Protein AF-A0A969G0X9-F1 (afdb_monomer_lite)

Radius of gyration: 25.95 Å; chains: 1; bounding box: 61×34×90 Å

Sequence (192 aa):
KKIPGMGDRVTILVVLGTQLLASFWIQFFIVLSNFIEEYPSFYSDDLSNSLFIVRTPSRRPREPRGVFILDLLDVELVEHYAGKPWAEVDAEMILDPSATTNKLFNEVLNKITPLKEDEYWRLQDPVAVPTGDGYDLILQYEWTGSKAHLDEDYRIEKTCVIMPVIDDSPQRRGQITAIACQPSQVQGWLEK

Structure (mmCIF, N/CA/C/O backbone):
data_AF-A0A969G0X9-F1
#
_entry.id   AF-A0A969G0X9-F1
#
loop_
_atom_site.group_PDB
_atom_site.id
_atom_site.type_symbol
_atom_site.label_atom_id
_atom_site.label_alt_id
_atom_site.label_comp_id
_atom_site.label_asym_id
_atom_site.label_entity_id
_atom_site.label_seq_id
_atom_site.pdbx_PDB_ins_code
_atom_site.Cartn_x
_atom_site.Cartn_y
_atom_site.Cartn_z
_atom_site.occupancy
_atom_site.B_iso_or_equiv
_atom_site.auth_seq_id
_atom_site.auth_comp_id
_atom_site.auth_asym_id
_atom_site.auth_atom_id
_atom_site.pdbx_PDB_model_num
ATOM 1 N N . LYS A 1 1 ? -43.260 15.957 51.398 1.00 53.19 1 LYS A N 1
ATOM 2 C CA . LYS A 1 1 ? -42.483 15.041 50.523 1.00 53.19 1 LYS A CA 1
ATOM 3 C C . LYS A 1 1 ? -42.101 13.812 51.342 1.00 53.19 1 LYS A C 1
ATOM 5 O O . LYS A 1 1 ? -41.340 13.968 52.286 1.00 53.19 1 LYS A O 1
ATOM 10 N N . LYS A 1 2 ? -42.670 12.631 51.059 1.00 74.12 2 LYS A N 1
ATOM 11 C CA . LYS A 1 2 ? -42.214 11.377 51.682 1.00 74.12 2 LYS A CA 1
ATOM 12 C C . LYS A 1 2 ? -40.848 11.038 51.093 1.00 74.12 2 LYS A C 1
ATOM 14 O O . LYS A 1 2 ? -40.718 10.964 49.876 1.00 74.12 2 LYS A O 1
ATOM 19 N N . ILE A 1 3 ? -39.842 10.912 51.947 1.00 74.56 3 ILE A N 1
ATOM 20 C CA . ILE A 1 3 ? -38.511 10.477 51.534 1.00 74.56 3 ILE A CA 1
ATOM 21 C C . ILE A 1 3 ? -38.577 8.945 51.418 1.00 74.56 3 ILE A C 1
ATOM 23 O O . ILE A 1 3 ? -39.055 8.318 52.365 1.00 74.56 3 ILE A O 1
ATOM 27 N N . PRO A 1 4 ? -38.158 8.342 50.291 1.00 75.69 4 PRO A N 1
ATOM 28 C CA . PRO A 1 4 ? -38.243 6.897 50.097 1.00 75.69 4 PRO A CA 1
ATOM 29 C C . PRO A 1 4 ? -37.485 6.137 51.190 1.00 75.69 4 PRO A C 1
ATOM 31 O O . PRO A 1 4 ? -36.462 6.622 51.706 1.00 75.69 4 PRO A O 1
ATOM 34 N N . GLY A 1 5 ? -38.005 4.957 51.539 1.00 84.25 5 GLY A N 1
ATOM 35 C CA . GLY A 1 5 ? -37.384 4.052 52.501 1.00 84.25 5 GLY A CA 1
ATOM 36 C C . GLY A 1 5 ? -36.035 3.543 51.993 1.00 84.25 5 GLY A C 1
ATOM 37 O O . GLY A 1 5 ? -35.712 3.662 50.813 1.00 84.25 5 GLY A O 1
ATOM 38 N N . MET A 1 6 ? -35.213 2.989 52.884 1.00 81.25 6 MET A N 1
ATOM 39 C CA . MET A 1 6 ? -33.850 2.563 52.538 1.00 81.25 6 MET A CA 1
ATOM 40 C C . MET A 1 6 ? -33.828 1.505 51.418 1.00 81.25 6 MET A C 1
ATOM 42 O O . MET A 1 6 ? -32.985 1.590 50.531 1.00 81.25 6 MET A O 1
ATOM 46 N N . GLY A 1 7 ? -34.798 0.580 51.410 1.00 85.38 7 GLY A N 1
ATOM 47 C CA . GLY A 1 7 ? -34.962 -0.430 50.355 1.00 85.38 7 GLY A CA 1
ATOM 48 C C . GLY A 1 7 ? -35.275 0.176 48.985 1.00 85.38 7 GLY A C 1
ATOM 49 O O . GLY A 1 7 ? -34.568 -0.104 48.022 1.00 85.38 7 GLY A O 1
ATOM 50 N N . ASP A 1 8 ? -36.246 1.091 48.916 1.00 86.25 8 ASP A N 1
ATOM 51 C CA . ASP A 1 8 ? -36.635 1.756 47.664 1.00 86.25 8 ASP A CA 1
ATOM 52 C C . ASP A 1 8 ? -35.461 2.515 47.030 1.00 86.25 8 ASP A C 1
ATOM 54 O O . ASP A 1 8 ? -35.296 2.519 45.812 1.00 86.25 8 ASP A O 1
ATOM 58 N N . ARG A 1 9 ? -34.604 3.138 47.852 1.00 88.50 9 ARG A N 1
ATOM 59 C CA . ARG A 1 9 ? -33.414 3.856 47.368 1.00 88.50 9 ARG A CA 1
ATOM 60 C C . ARG A 1 9 ? -32.399 2.922 46.720 1.00 88.50 9 ARG A C 1
ATOM 62 O O . ARG A 1 9 ? -31.834 3.283 45.693 1.00 88.50 9 ARG A O 1
ATOM 69 N N . VAL A 1 10 ? -32.174 1.743 47.302 1.00 91.38 10 VAL A N 1
ATOM 70 C CA . VAL A 1 10 ? -31.265 0.738 46.734 1.00 91.38 10 VAL A CA 1
ATOM 71 C C . VAL A 1 10 ? -31.827 0.213 45.418 1.00 91.38 10 VAL A C 1
ATOM 73 O O . VAL A 1 10 ? -31.096 0.155 44.436 1.00 91.38 10 VAL A O 1
ATOM 76 N N . THR A 1 11 ? -33.127 -0.086 45.355 1.00 91.88 11 THR A N 1
ATOM 77 C CA . THR A 1 11 ? -33.778 -0.520 44.112 1.00 91.88 11 THR A CA 1
ATOM 78 C C . THR A 1 11 ? -33.652 0.532 43.013 1.00 91.88 11 THR A C 1
ATOM 80 O O . THR A 1 11 ? -33.259 0.199 41.898 1.00 91.88 11 THR A O 1
ATOM 83 N N . ILE A 1 12 ? -33.909 1.807 43.326 1.00 91.62 12 ILE A N 1
ATOM 84 C CA . ILE A 1 12 ? -33.736 2.914 42.375 1.00 91.62 12 ILE A CA 1
ATOM 85 C C . ILE A 1 12 ? -32.283 2.993 41.890 1.00 91.62 12 ILE A C 1
ATOM 87 O O . ILE A 1 12 ? -32.052 3.133 40.692 1.00 91.62 12 ILE A O 1
ATOM 91 N N . LEU A 1 13 ? -31.308 2.870 42.795 1.00 94.00 13 LEU A N 1
ATOM 92 C CA . LEU A 1 13 ? -29.885 2.942 42.456 1.00 94.00 13 LEU A CA 1
ATOM 93 C C . LEU A 1 13 ? -29.459 1.773 41.558 1.00 94.00 13 LEU A C 1
ATOM 95 O O . LEU A 1 13 ? -28.767 1.993 40.570 1.00 94.00 13 LEU A O 1
ATOM 99 N N . VAL A 1 14 ? -29.917 0.55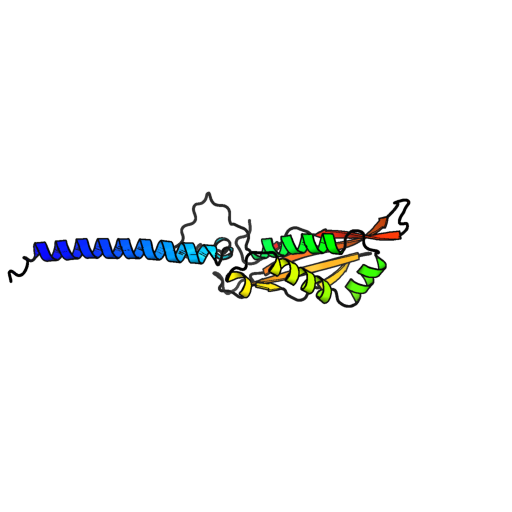2 41.841 1.00 94.69 14 VAL A N 1
ATOM 100 C CA . VAL A 1 14 ? -29.622 -0.634 41.020 1.00 94.69 14 VAL A CA 1
ATOM 101 C C . VAL A 1 14 ? -30.259 -0.524 39.634 1.00 94.69 14 VAL A C 1
ATOM 103 O O . VAL A 1 14 ? -29.599 -0.793 38.630 1.00 94.69 14 VAL A O 1
ATOM 106 N N . VAL A 1 15 ? -31.518 -0.090 39.545 1.00 95.44 15 VAL A N 1
ATOM 107 C CA . VAL A 1 15 ? -32.202 0.093 38.255 1.00 95.44 15 VAL A CA 1
ATOM 108 C C . VAL A 1 15 ? -31.525 1.190 37.431 1.00 95.44 15 VAL A C 1
ATOM 110 O O . VAL A 1 15 ? -31.234 0.981 36.258 1.00 95.44 15 VAL A O 1
ATOM 113 N N . LEU A 1 16 ? -31.193 2.332 38.039 1.00 95.44 16 LEU A N 1
ATOM 114 C CA . LEU A 1 16 ? -30.461 3.396 37.347 1.00 95.44 16 LEU A CA 1
ATOM 115 C C . LEU A 1 16 ? -29.059 2.951 36.933 1.00 95.44 16 LEU A C 1
ATOM 117 O O . LEU A 1 16 ? -28.642 3.216 35.810 1.00 95.44 16 LEU A O 1
ATOM 121 N N . GLY A 1 17 ? -28.341 2.253 37.812 1.00 96.25 17 GLY A N 1
ATOM 122 C CA . GLY A 1 17 ? -26.995 1.760 37.538 1.00 96.25 17 GLY A CA 1
ATOM 123 C C . GLY A 1 17 ? -26.971 0.768 36.379 1.00 96.25 17 GLY A C 1
ATOM 124 O O . GLY A 1 17 ? -26.127 0.876 35.496 1.00 96.25 17 GLY A O 1
ATOM 125 N N . THR A 1 18 ? -27.934 -0.153 36.329 1.00 95.94 18 THR A N 1
ATOM 126 C CA . THR A 1 18 ? -28.055 -1.116 35.223 1.00 95.94 18 THR A CA 1
ATOM 127 C C . THR A 1 18 ? -28.451 -0.445 33.909 1.00 95.94 18 THR A C 1
ATOM 129 O O . THR A 1 18 ? -27.874 -0.774 32.876 1.00 95.94 18 THR A O 1
ATOM 132 N N . GLN A 1 19 ? -29.358 0.537 33.929 1.00 95.56 19 GLN A N 1
ATOM 133 C CA . GLN A 1 19 ? -29.713 1.315 32.735 1.00 95.56 19 GLN A CA 1
ATOM 134 C C . GLN A 1 19 ? -28.542 2.157 32.213 1.00 95.56 19 GLN A C 1
ATOM 136 O O . GLN A 1 19 ? -28.316 2.209 31.003 1.00 95.56 19 GLN A O 1
ATOM 141 N N . LEU A 1 20 ? -27.776 2.785 33.109 1.00 96.19 20 LEU A N 1
ATOM 142 C CA . LEU A 1 20 ? -26.564 3.530 32.760 1.00 96.19 20 LEU A CA 1
ATOM 143 C C . LEU A 1 20 ? -25.505 2.613 32.163 1.00 96.19 20 LEU A C 1
ATOM 145 O O . LEU A 1 20 ? -24.950 2.925 31.113 1.00 96.19 20 LEU A O 1
ATOM 149 N N . LEU A 1 21 ? -25.267 1.464 32.796 1.00 95.81 21 LEU A N 1
ATOM 150 C CA . LEU A 1 21 ? -24.311 0.480 32.308 1.00 95.81 21 LEU A CA 1
ATOM 151 C C . LEU A 1 21 ? -24.712 -0.030 30.918 1.00 95.81 21 LEU A C 1
ATOM 153 O O . LEU A 1 21 ? -23.883 -0.043 30.014 1.00 95.81 21 LEU A O 1
ATOM 157 N N . ALA A 1 22 ? -25.985 -0.384 30.720 1.00 94.25 22 ALA A N 1
ATOM 158 C CA . ALA A 1 22 ? -26.498 -0.809 29.419 1.00 94.25 22 ALA A CA 1
ATOM 159 C C . ALA A 1 22 ? -26.351 0.292 28.355 1.00 94.25 22 ALA A C 1
ATOM 161 O O . ALA A 1 22 ? -25.902 0.019 27.244 1.00 94.25 22 ALA A O 1
ATOM 162 N N . SER A 1 23 ? -26.666 1.542 28.703 1.00 95.25 23 SER A N 1
ATOM 163 C CA . SER A 1 23 ? -26.516 2.684 27.791 1.00 95.25 23 SER A CA 1
ATOM 164 C C . SER A 1 23 ? -25.056 2.907 27.401 1.00 95.25 23 SER A C 1
ATOM 166 O O . SER A 1 23 ? -24.766 3.129 26.228 1.00 95.25 23 SER A O 1
ATOM 168 N N . PHE A 1 24 ? -24.134 2.792 28.360 1.00 94.56 24 PHE A N 1
ATOM 169 C CA . PH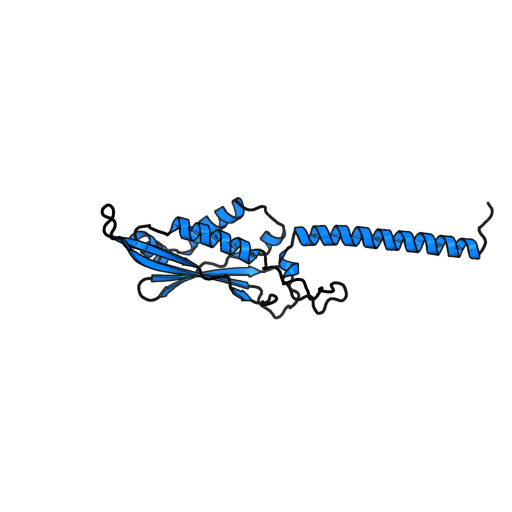E A 1 24 ? -22.701 2.921 28.113 1.00 94.56 24 PHE A CA 1
ATOM 170 C C . PHE A 1 24 ? -22.187 1.823 27.179 1.00 94.56 24 PHE A C 1
ATOM 172 O O . PHE A 1 24 ? -21.478 2.124 26.226 1.00 94.56 24 PHE A O 1
ATOM 179 N N . TRP A 1 25 ? -22.597 0.569 27.389 1.00 91.44 25 TRP A N 1
ATOM 180 C CA . TRP A 1 25 ? -22.226 -0.538 26.504 1.00 91.44 25 TRP A CA 1
ATOM 181 C C . TRP A 1 25 ? -22.735 -0.353 25.074 1.00 91.44 25 TRP A C 1
ATOM 183 O O . TRP A 1 25 ? -21.994 -0.609 24.128 1.00 91.44 25 TRP A O 1
ATOM 193 N N . ILE A 1 26 ? -23.972 0.124 24.904 1.00 91.75 26 ILE A N 1
ATOM 194 C CA . ILE A 1 26 ? -24.535 0.395 23.574 1.00 91.75 26 ILE A CA 1
ATOM 195 C C . ILE A 1 26 ? -23.778 1.540 22.893 1.00 91.75 26 ILE A C 1
ATOM 197 O O . ILE A 1 26 ? -23.392 1.415 21.733 1.00 91.75 26 ILE A O 1
ATOM 201 N N . GLN A 1 27 ? -23.528 2.642 23.606 1.00 93.19 27 GLN A N 1
ATOM 202 C CA . GLN A 1 27 ? -22.756 3.768 23.071 1.00 93.19 27 GLN A CA 1
ATOM 203 C C . GLN A 1 27 ? -21.336 3.346 22.697 1.00 93.19 27 GLN A C 1
ATOM 205 O O . GLN A 1 27 ? -20.872 3.664 21.606 1.00 93.19 27 GLN A O 1
ATOM 210 N N . PHE A 1 28 ? -20.674 2.583 23.567 1.00 90.00 28 PHE A N 1
ATOM 211 C CA . PHE A 1 28 ? -19.350 2.034 23.312 1.00 90.00 28 PHE A CA 1
ATOM 212 C C . PHE A 1 28 ? -19.337 1.155 22.060 1.00 90.00 28 PHE A C 1
ATOM 214 O O . PHE A 1 28 ? -18.475 1.330 21.205 1.00 90.00 28 PHE A O 1
ATOM 221 N N . PHE A 1 29 ? -20.322 0.265 21.904 1.00 88.69 29 PHE A N 1
ATOM 222 C CA . PHE A 1 29 ? -20.445 -0.580 20.718 1.00 88.69 29 PHE A CA 1
ATOM 223 C C . PHE A 1 29 ? -20.595 0.237 19.428 1.00 88.69 29 PHE A C 1
ATOM 225 O O . PHE A 1 29 ? -19.934 -0.068 18.437 1.00 88.69 29 PHE A O 1
ATOM 232 N N . ILE A 1 30 ? -21.427 1.283 19.434 1.00 89.56 30 ILE A N 1
ATOM 233 C CA . ILE A 1 30 ? -21.625 2.152 18.263 1.00 89.56 30 ILE A CA 1
ATOM 234 C C . ILE A 1 30 ? -20.329 2.894 17.923 1.00 89.56 30 ILE A C 1
ATOM 236 O O . ILE A 1 30 ? -19.904 2.888 16.771 1.00 89.56 30 ILE A O 1
ATOM 240 N N . VAL A 1 31 ? -19.678 3.498 18.922 1.00 90.12 31 VAL A N 1
ATOM 241 C CA . VAL A 1 31 ? -18.410 4.219 18.729 1.00 90.12 31 VAL A CA 1
ATOM 242 C C . VAL A 1 31 ? -17.334 3.286 18.181 1.00 90.12 31 VAL A C 1
ATOM 244 O O . VAL A 1 31 ? -16.661 3.637 17.217 1.00 90.12 31 VAL A O 1
ATOM 247 N N . LEU A 1 32 ? -17.203 2.087 18.751 1.00 85.69 32 LEU A N 1
ATOM 248 C CA . LEU A 1 32 ? -16.220 1.105 18.311 1.00 85.69 32 LEU A CA 1
ATOM 249 C C . LEU A 1 32 ? -16.510 0.598 16.894 1.00 85.69 32 LEU A C 1
ATOM 251 O O . LEU A 1 32 ? -15.583 0.452 16.105 1.00 85.69 32 LEU A O 1
ATOM 255 N N . SER A 1 33 ? -17.779 0.356 16.559 1.00 82.69 33 SER A N 1
ATOM 256 C CA . SER A 1 33 ? -18.168 -0.092 15.215 1.00 82.69 33 SER A CA 1
ATOM 257 C C . SER A 1 33 ? -17.823 0.961 14.163 1.00 82.69 33 SER A C 1
ATOM 259 O O . SER A 1 33 ? -17.183 0.636 13.169 1.00 82.69 33 SER A O 1
ATOM 261 N N . ASN A 1 34 ? -18.152 2.229 14.426 1.00 86.25 34 ASN A N 1
ATOM 262 C CA . ASN A 1 34 ? -17.817 3.335 13.527 1.00 86.25 34 ASN A CA 1
ATOM 263 C C . ASN A 1 34 ? -16.299 3.524 13.397 1.00 86.25 34 ASN A C 1
ATOM 265 O O . ASN A 1 34 ? -15.793 3.717 12.297 1.00 86.25 34 ASN A O 1
ATOM 269 N N . PHE A 1 35 ? -15.563 3.440 14.511 1.00 87.19 35 PHE A N 1
ATOM 270 C CA . PHE A 1 35 ? -14.101 3.523 14.501 1.00 87.19 35 PHE A CA 1
ATOM 271 C C . PHE A 1 35 ? -13.495 2.441 13.603 1.00 87.19 35 PHE A C 1
ATOM 273 O O . PHE A 1 35 ? -12.641 2.705 12.770 1.00 87.19 35 PHE A O 1
ATOM 280 N N . ILE A 1 36 ? -13.982 1.216 13.725 1.00 83.12 36 ILE A N 1
ATOM 281 C CA . ILE A 1 36 ? -13.498 0.087 12.943 1.00 83.12 36 ILE A CA 1
ATOM 282 C C . ILE A 1 36 ? -13.774 0.239 11.436 1.00 83.12 36 ILE A C 1
ATOM 284 O O . ILE A 1 36 ? -12.970 -0.211 10.621 1.00 83.12 36 ILE A O 1
ATOM 288 N N . GLU A 1 37 ? -14.906 0.832 11.051 1.00 84.69 37 GLU A N 1
ATOM 289 C CA . GLU A 1 37 ? -15.215 1.097 9.639 1.00 84.69 37 GLU A CA 1
ATOM 290 C C . GLU A 1 37 ? -14.249 2.116 9.023 1.00 84.69 37 GLU A C 1
ATOM 292 O O . GLU A 1 37 ? -13.869 1.978 7.861 1.00 84.69 37 GLU A O 1
ATOM 297 N N . GLU A 1 38 ? -13.822 3.106 9.808 1.00 87.62 38 GLU A N 1
ATOM 298 C CA . GLU A 1 38 ? -12.856 4.124 9.386 1.00 87.62 38 GLU A CA 1
ATOM 299 C C . GLU A 1 38 ? -11.401 3.634 9.427 1.00 87.62 38 GLU A C 1
ATOM 301 O O . GLU A 1 38 ? -10.566 4.205 8.724 1.00 87.62 38 GLU A O 1
ATOM 306 N N . TYR A 1 39 ? -11.115 2.591 10.217 1.00 88.12 39 TYR A N 1
ATOM 307 C CA . TYR A 1 39 ? -9.779 2.031 10.427 1.00 88.12 39 TYR A CA 1
ATOM 308 C C . TYR A 1 39 ? -9.727 0.489 10.311 1.00 88.12 39 TYR A C 1
ATOM 310 O O . TYR A 1 39 ? -9.415 -0.212 11.286 1.00 88.12 39 TYR A O 1
ATOM 318 N N . PRO A 1 40 ? -10.037 -0.079 9.131 1.00 84.50 40 PRO A N 1
ATOM 319 C CA . PRO A 1 40 ? -10.049 -1.522 8.905 1.00 84.50 40 PRO A CA 1
ATOM 320 C C . PRO A 1 40 ? -8.740 -2.265 9.231 1.00 84.50 40 PRO A C 1
ATOM 322 O O . PRO A 1 40 ? -8.828 -3.439 9.600 1.00 84.50 40 PRO A O 1
ATOM 325 N N . SER A 1 41 ? -7.553 -1.650 9.143 1.00 86.56 41 SER A N 1
ATOM 326 C CA . SER A 1 41 ? -6.282 -2.340 9.454 1.00 86.56 41 SER A CA 1
ATOM 327 C C . SER A 1 41 ? -6.095 -2.656 10.939 1.00 86.56 41 SER A C 1
ATOM 329 O O . SER A 1 41 ? -5.338 -3.556 11.285 1.00 86.56 41 SER A O 1
ATOM 331 N N . PHE A 1 42 ? -6.850 -2.048 11.858 1.00 82.56 42 PHE A N 1
ATOM 332 C CA . PHE A 1 42 ? -6.810 -2.503 13.258 1.00 82.56 42 PHE A CA 1
ATOM 333 C C . PHE A 1 42 ? -7.346 -3.929 13.428 1.00 82.56 42 PHE A C 1
ATOM 335 O O . PHE A 1 42 ? -7.063 -4.582 14.430 1.00 82.56 42 PHE A O 1
ATOM 342 N N . TYR A 1 43 ? -8.098 -4.457 12.454 1.00 77.00 43 TYR A N 1
ATOM 343 C CA . TYR A 1 43 ? -8.463 -5.873 12.467 1.00 77.00 43 TYR A CA 1
ATOM 344 C C . TYR A 1 43 ? -7.303 -6.811 12.128 1.00 77.00 43 TYR A C 1
ATOM 346 O O . TYR A 1 43 ? -7.364 -7.978 12.532 1.00 77.00 43 TYR A O 1
ATOM 354 N N . SER A 1 44 ? -6.299 -6.331 11.390 1.00 73.19 44 SER A N 1
ATOM 355 C CA . SER A 1 44 ? -5.102 -7.093 11.021 1.00 73.19 44 SER A CA 1
ATOM 356 C C . SER A 1 44 ? -3.977 -7.007 12.056 1.00 73.19 44 SER A C 1
ATOM 358 O O . SER A 1 44 ? -3.046 -7.802 11.985 1.00 73.19 44 SER A O 1
ATOM 360 N N . ASP A 1 45 ? -4.060 -6.076 13.009 1.00 73.81 45 ASP A N 1
ATOM 361 C CA . ASP A 1 45 ? -3.071 -5.876 14.085 1.00 73.81 45 ASP A CA 1
ATOM 362 C C . ASP A 1 45 ? -3.121 -6.986 15.137 1.00 73.81 45 ASP A C 1
ATOM 364 O O . ASP A 1 45 ? -4.201 -7.520 15.348 1.00 73.81 45 ASP A O 1
ATOM 368 N N . ASP A 1 46 ? -2.050 -7.328 15.860 1.00 72.25 46 ASP A N 1
ATOM 369 C CA . ASP A 1 46 ? -2.150 -8.295 16.960 1.00 72.25 46 ASP A CA 1
ATOM 370 C C . ASP A 1 46 ? -2.624 -7.672 18.284 1.00 72.25 46 ASP A C 1
ATOM 372 O O . ASP A 1 46 ? -1.879 -7.076 19.053 1.00 72.25 46 ASP A O 1
ATOM 376 N N . LEU A 1 47 ? -3.902 -7.886 18.607 1.00 72.31 47 LEU A N 1
ATOM 377 C CA . LEU A 1 47 ? -4.525 -7.416 19.847 1.00 72.31 47 LEU A CA 1
ATOM 378 C C . LEU A 1 47 ? -4.622 -8.520 20.910 1.00 72.31 47 LEU A C 1
ATOM 380 O O . LEU A 1 47 ? -5.450 -8.423 21.816 1.00 72.31 47 LEU A O 1
ATOM 384 N N . SER A 1 48 ? -3.799 -9.571 20.813 1.00 67.06 48 SER A N 1
ATOM 385 C CA . SER A 1 48 ? -3.761 -10.702 21.755 1.00 67.06 48 SER A CA 1
ATOM 386 C C . SER A 1 48 ? -3.565 -10.280 23.219 1.00 67.06 48 SER A C 1
ATOM 388 O O . SER A 1 48 ? -4.100 -10.920 24.125 1.00 67.06 48 SER A O 1
ATOM 390 N N . ASN A 1 49 ? -2.883 -9.156 23.453 1.00 66.88 49 ASN A N 1
ATOM 391 C CA . ASN A 1 49 ? -2.665 -8.573 24.779 1.00 66.88 49 ASN A CA 1
ATOM 392 C C . ASN A 1 49 ? -3.791 -7.624 25.249 1.00 66.88 49 ASN A C 1
ATOM 394 O O . ASN A 1 49 ? -3.694 -7.029 26.325 1.00 66.88 49 ASN A O 1
ATOM 398 N N . SER A 1 50 ? -4.869 -7.455 24.473 1.00 68.31 50 SER A N 1
ATOM 399 C CA . SER A 1 50 ? -5.995 -6.585 24.829 1.00 68.31 50 SER A CA 1
ATOM 400 C C . SER A 1 50 ? -7.011 -7.295 25.725 1.00 68.31 50 SER A C 1
ATOM 402 O O . SER A 1 50 ? -7.545 -8.347 25.388 1.00 68.31 50 SER A O 1
ATOM 404 N N . LEU A 1 51 ? -7.375 -6.660 26.843 1.00 67.88 51 LEU A N 1
ATOM 405 C CA . LEU A 1 51 ? -8.430 -7.142 27.751 1.00 67.88 51 LEU A CA 1
ATOM 406 C C . LEU A 1 51 ? -9.853 -6.981 27.188 1.00 67.88 51 LEU A C 1
ATOM 408 O O . LEU A 1 51 ? -10.808 -7.474 27.788 1.00 67.88 51 LEU A O 1
ATOM 412 N N . PHE A 1 52 ? -10.012 -6.271 26.069 1.00 63.66 52 PHE A N 1
ATOM 413 C CA . PHE A 1 52 ? -11.321 -5.864 25.550 1.00 63.66 52 PHE A CA 1
ATOM 414 C C . PHE A 1 52 ? -11.702 -6.546 24.232 1.00 63.66 52 PHE A C 1
ATOM 416 O O . PHE A 1 52 ? -12.877 -6.537 23.867 1.00 63.66 52 PHE A O 1
ATOM 423 N N . ILE A 1 53 ? -10.743 -7.142 23.516 1.00 64.06 53 ILE A N 1
ATOM 424 C CA . ILE A 1 53 ? -10.961 -7.715 22.183 1.00 64.06 53 ILE A CA 1
ATOM 425 C C . ILE A 1 53 ? -10.643 -9.207 22.230 1.00 64.06 53 ILE A C 1
ATOM 427 O O . ILE A 1 53 ? -9.491 -9.618 22.190 1.00 64.06 53 ILE A O 1
ATOM 431 N N . VAL A 1 54 ? -11.688 -10.034 22.291 1.00 61.69 54 VAL A N 1
ATOM 432 C CA . VAL A 1 54 ? -11.556 -11.491 22.183 1.00 61.69 54 VAL A CA 1
ATOM 433 C C . VAL A 1 54 ? -11.786 -11.888 20.732 1.00 61.69 54 VAL A C 1
ATOM 435 O O . VAL A 1 54 ? -12.889 -11.731 20.202 1.00 61.69 54 VAL A O 1
ATOM 438 N N . ARG A 1 55 ? -10.752 -12.421 20.076 1.00 61.97 55 ARG A N 1
ATOM 439 C CA . ARG A 1 55 ? -10.910 -13.006 18.743 1.00 61.97 55 ARG A CA 1
ATOM 440 C C . ARG A 1 55 ? -11.641 -14.330 18.834 1.00 61.97 55 ARG A C 1
ATOM 442 O O . ARG A 1 55 ? -11.259 -15.224 19.585 1.00 61.97 55 ARG A O 1
ATOM 449 N N . THR A 1 56 ? -12.665 -14.482 18.009 1.00 60.41 56 THR A N 1
ATOM 450 C CA . THR A 1 56 ? -13.234 -15.797 17.754 1.00 60.41 56 THR A CA 1
ATOM 451 C C . THR A 1 56 ? -12.264 -16.580 16.857 1.00 60.41 56 THR A C 1
ATOM 453 O O . THR A 1 56 ? -11.879 -16.075 15.801 1.00 60.41 56 THR A O 1
ATOM 456 N N . PRO A 1 57 ? -11.866 -17.812 17.227 1.00 54.88 57 PRO A N 1
ATOM 457 C CA . PRO A 1 57 ? -10.855 -18.593 16.497 1.00 54.88 57 PRO A CA 1
ATOM 458 C C . PRO A 1 57 ? -11.259 -18.949 15.055 1.00 54.88 57 PRO A C 1
ATOM 460 O O . PRO A 1 57 ? -10.448 -19.428 14.273 1.00 54.88 57 PRO A O 1
ATOM 463 N N . SER A 1 58 ? -12.517 -18.714 14.683 1.00 52.75 58 SER A N 1
ATOM 464 C CA . SER A 1 58 ? -13.070 -18.958 13.353 1.00 52.75 58 SER A CA 1
ATOM 465 C C . SER A 1 58 ? -12.937 -17.778 12.379 1.00 52.75 58 SER A C 1
ATOM 467 O O . SER A 1 58 ? -13.264 -17.940 11.202 1.00 52.75 58 SER A O 1
ATOM 469 N N . ARG A 1 59 ? -12.472 -16.598 12.816 1.00 49.88 59 ARG A N 1
ATOM 470 C CA . ARG A 1 59 ? -12.338 -15.421 11.944 1.00 49.88 59 ARG A CA 1
ATOM 471 C C . ARG A 1 59 ? -10.888 -15.261 11.484 1.00 49.88 59 ARG A C 1
ATOM 473 O O . ARG A 1 59 ? -10.025 -14.916 12.282 1.00 49.88 59 ARG A O 1
ATOM 480 N N . ARG A 1 60 ? -10.632 -15.500 10.192 1.00 58.81 60 ARG A N 1
ATOM 481 C CA . ARG A 1 60 ? -9.316 -15.250 9.577 1.00 58.81 60 ARG A CA 1
ATOM 482 C C . ARG A 1 60 ? -8.969 -13.756 9.667 1.00 58.81 60 ARG A C 1
ATOM 484 O O . ARG A 1 60 ? -9.884 -12.943 9.478 1.00 58.81 60 ARG A O 1
ATOM 491 N N . PRO A 1 61 ? -7.701 -13.391 9.933 1.00 61.72 61 PRO A N 1
ATOM 492 C CA . PRO A 1 61 ? -7.274 -12.000 9.881 1.00 61.72 61 PRO A CA 1
ATOM 493 C C . PRO A 1 61 ? -7.574 -11.436 8.489 1.00 61.72 61 PRO A C 1
ATOM 495 O O . PRO A 1 61 ? -7.356 -12.092 7.465 1.00 61.72 61 PRO A O 1
ATOM 498 N N . ARG A 1 62 ? -8.177 -10.245 8.467 1.00 72.50 62 ARG A N 1
ATOM 499 C CA . ARG A 1 62 ? -8.378 -9.486 7.230 1.00 72.50 62 ARG A CA 1
ATOM 500 C C . ARG A 1 62 ? -7.029 -8.889 6.840 1.00 72.50 62 ARG A C 1
ATOM 502 O O . ARG A 1 62 ? -6.235 -8.611 7.724 1.00 72.50 62 ARG A O 1
ATOM 509 N N . GLU A 1 63 ? -6.760 -8.719 5.554 1.00 83.31 63 GLU A N 1
ATOM 510 C CA . GLU A 1 63 ? -5.560 -7.992 5.128 1.00 83.31 63 GLU A CA 1
ATOM 511 C C . GLU A 1 63 ? -5.684 -6.502 5.484 1.00 83.31 63 GLU A C 1
ATOM 513 O O . GLU A 1 63 ? -6.804 -5.970 5.441 1.00 83.31 63 GLU A O 1
ATOM 518 N N . PRO A 1 64 ? -4.569 -5.834 5.837 1.00 90.06 64 PRO A N 1
ATOM 519 C CA . PRO A 1 64 ? -4.571 -4.398 6.065 1.00 90.06 64 PRO A CA 1
ATOM 520 C C . PRO A 1 64 ? -4.969 -3.658 4.787 1.00 90.06 64 PRO A C 1
ATOM 522 O O . PRO A 1 64 ? -4.696 -4.099 3.669 1.00 90.06 64 PRO A O 1
ATOM 525 N N . ARG A 1 65 ? -5.598 -2.495 4.945 1.00 90.94 65 ARG A N 1
ATOM 526 C CA . ARG A 1 65 ? -6.084 -1.655 3.843 1.00 90.94 65 ARG A CA 1
ATOM 527 C C . ARG A 1 65 ? -4.998 -1.304 2.832 1.00 90.94 65 ARG A C 1
ATOM 529 O O . ARG A 1 65 ? -5.296 -1.219 1.644 1.00 90.94 65 ARG A O 1
ATOM 536 N N . GLY A 1 66 ? -3.754 -1.144 3.276 1.00 92.56 66 GLY A N 1
ATOM 537 C CA . GLY A 1 66 ? -2.644 -0.863 2.375 1.00 92.56 66 GLY A CA 1
ATOM 538 C C . GLY A 1 66 ? -2.411 -1.954 1.320 1.00 92.56 66 GLY A C 1
ATOM 539 O O . GLY A 1 66 ? -1.998 -1.621 0.214 1.00 92.56 66 GLY A O 1
ATOM 540 N N . VAL A 1 67 ? -2.764 -3.221 1.595 1.00 93.69 67 VAL A N 1
ATOM 541 C CA . VAL A 1 67 ? -2.684 -4.311 0.602 1.00 93.69 67 VAL A CA 1
ATOM 542 C C . VAL A 1 67 ? -3.668 -4.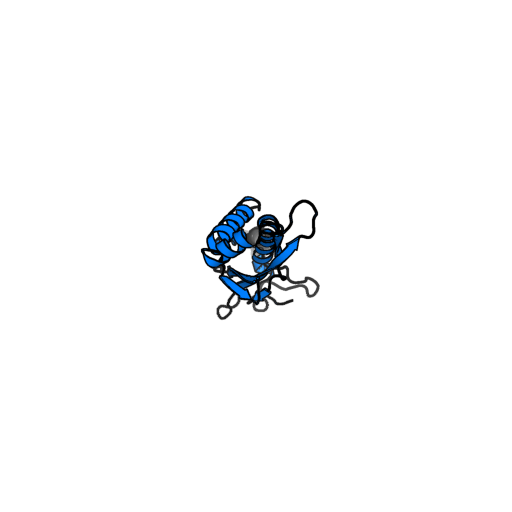043 -0.526 1.00 93.69 67 VAL A C 1
ATOM 544 O O . VAL A 1 67 ? -3.290 -4.067 -1.689 1.00 93.69 67 VAL A O 1
ATOM 547 N N . PHE A 1 68 ? -4.908 -3.687 -0.181 1.00 93.06 68 PHE A N 1
ATOM 548 C CA . PHE A 1 68 ? -5.930 -3.332 -1.162 1.00 93.06 68 PHE A CA 1
ATOM 549 C C . PHE A 1 68 ? -5.498 -2.152 -2.047 1.00 93.06 68 PHE A C 1
ATOM 551 O O . PHE A 1 68 ? -5.728 -2.177 -3.253 1.00 93.06 68 PHE A O 1
ATOM 558 N N . ILE A 1 69 ? -4.847 -1.137 -1.473 1.00 95.38 69 ILE A N 1
ATOM 559 C CA . ILE A 1 69 ? -4.363 0.024 -2.234 1.00 95.38 69 ILE A CA 1
ATOM 560 C C . ILE A 1 69 ? -3.220 -0.375 -3.181 1.00 95.38 69 ILE A C 1
ATOM 562 O O . ILE A 1 69 ? -3.251 -0.006 -4.355 1.00 95.38 69 ILE A O 1
ATOM 566 N N . LEU A 1 70 ? -2.242 -1.162 -2.717 1.00 95.94 70 LEU A N 1
ATOM 567 C CA . LEU A 1 70 ? -1.149 -1.654 -3.567 1.00 95.94 70 LEU A CA 1
ATOM 568 C C . LEU A 1 70 ? -1.618 -2.656 -4.634 1.00 95.94 70 LEU A C 1
ATOM 570 O O . LEU A 1 70 ? -1.019 -2.750 -5.704 1.00 95.94 70 LEU A O 1
ATOM 574 N N . ASP A 1 71 ? -2.700 -3.390 -4.383 1.00 94.94 71 ASP A N 1
ATOM 575 C CA . ASP A 1 71 ? -3.334 -4.263 -5.374 1.00 94.94 71 ASP A CA 1
ATOM 576 C C . ASP A 1 71 ? -4.038 -3.479 -6.479 1.00 94.94 71 ASP A C 1
ATOM 578 O O . ASP A 1 71 ? -3.982 -3.877 -7.639 1.00 94.94 71 ASP A O 1
ATOM 582 N N . LEU A 1 72 ? -4.634 -2.332 -6.159 1.00 95.38 72 LEU A N 1
ATOM 583 C CA . LEU A 1 72 ? -5.150 -1.429 -7.185 1.00 95.38 72 LEU A CA 1
ATOM 584 C C . LEU A 1 72 ? -4.023 -0.739 -7.961 1.00 95.38 72 LEU A C 1
ATOM 586 O O . LEU A 1 72 ? -4.125 -0.610 -9.177 1.00 95.38 72 LEU A O 1
ATOM 590 N N . LEU A 1 73 ? -2.942 -0.332 -7.287 1.00 96.81 73 LEU A N 1
ATOM 591 C CA . LEU A 1 73 ? -1.780 0.257 -7.960 1.00 96.81 73 LEU A CA 1
ATOM 592 C C . LEU A 1 73 ? -1.129 -0.723 -8.941 1.00 96.81 73 LEU A C 1
ATOM 594 O O . LEU A 1 73 ? -0.744 -0.316 -10.028 1.00 96.81 73 LEU A O 1
ATOM 598 N N . ASP A 1 74 ? -1.051 -2.004 -8.592 1.00 95.38 74 ASP A N 1
ATOM 599 C CA . ASP A 1 74 ? -0.609 -3.071 -9.497 1.00 95.38 74 ASP A CA 1
ATOM 600 C C . ASP A 1 74 ? -1.425 -3.096 -10.795 1.00 95.38 74 ASP A C 1
ATOM 602 O O . ASP A 1 74 ? -0.845 -3.040 -11.877 1.00 95.38 74 ASP A O 1
ATOM 606 N N . VAL A 1 75 ? -2.759 -3.043 -10.709 1.00 95.94 75 VAL A N 1
ATOM 607 C CA . VAL A 1 75 ? -3.616 -2.974 -11.906 1.00 95.94 75 VAL A CA 1
ATOM 608 C C . VAL A 1 75 ? -3.262 -1.764 -12.775 1.00 95.94 75 VAL A C 1
ATOM 610 O O . VAL A 1 75 ? -3.081 -1.916 -13.982 1.00 95.94 75 VAL A O 1
ATOM 613 N N . GLU A 1 76 ? -3.102 -0.580 -12.180 1.00 97.06 76 GLU A N 1
ATOM 614 C CA . GLU A 1 76 ? -2.745 0.633 -12.928 1.00 97.06 76 GLU A CA 1
ATOM 615 C C . GLU A 1 76 ? -1.329 0.559 -13.523 1.00 97.06 76 GLU A C 1
ATOM 617 O O . GLU A 1 76 ? -1.110 1.019 -14.641 1.00 97.06 76 GLU A O 1
ATOM 622 N N . LEU A 1 77 ? -0.362 -0.042 -12.822 1.00 96.88 77 LEU A N 1
ATOM 623 C CA . LEU A 1 77 ? 0.997 -0.262 -13.332 1.00 96.88 77 LEU A CA 1
ATOM 624 C C . LEU A 1 77 ? 0.990 -1.232 -14.516 1.00 96.88 77 LEU A C 1
ATOM 626 O O . LEU A 1 77 ? 1.654 -0.982 -15.525 1.00 96.88 77 LEU A O 1
ATOM 630 N N . VAL A 1 78 ? 0.217 -2.316 -14.422 1.00 96.69 78 VAL A N 1
ATOM 631 C CA . VAL A 1 78 ? 0.051 -3.282 -15.510 1.00 96.69 78 VAL A CA 1
ATOM 632 C C . VAL A 1 78 ? -0.590 -2.612 -16.719 1.00 96.69 78 VAL A C 1
ATOM 634 O O . VAL A 1 78 ? -0.048 -2.712 -17.818 1.00 96.69 78 VAL A O 1
ATOM 637 N N . GLU A 1 79 ? -1.687 -1.877 -16.535 1.00 96.00 79 GLU A N 1
ATOM 638 C CA . GLU A 1 79 ? -2.332 -1.126 -17.619 1.00 96.00 79 GLU A CA 1
ATOM 639 C C . GLU A 1 79 ? -1.409 -0.060 -18.221 1.00 96.00 79 GLU A C 1
ATOM 641 O O . GLU A 1 79 ? -1.435 0.178 -19.431 1.00 96.00 79 GLU A O 1
ATOM 646 N N . HIS A 1 80 ? -0.568 0.570 -17.397 1.00 95.94 80 HIS A N 1
ATOM 647 C CA . HIS A 1 80 ? 0.342 1.606 -17.850 1.00 95.94 80 HIS A CA 1
ATOM 648 C C . HIS A 1 80 ? 1.522 1.055 -18.650 1.00 95.94 80 HIS A C 1
ATOM 650 O O . HIS A 1 80 ? 1.890 1.671 -19.649 1.00 95.94 80 HIS A O 1
ATOM 656 N N . TYR A 1 81 ? 2.150 -0.044 -18.227 1.00 96.25 81 TYR A N 1
ATOM 657 C CA . TYR A 1 81 ? 3.394 -0.529 -18.835 1.00 96.25 81 TYR A CA 1
ATOM 658 C C . TYR A 1 81 ? 3.197 -1.658 -19.847 1.00 96.25 81 TYR A C 1
ATOM 660 O O . TYR A 1 81 ? 3.979 -1.750 -20.796 1.00 96.25 81 TYR A O 1
ATOM 668 N N . ALA A 1 82 ? 2.184 -2.512 -19.690 1.00 95.94 82 ALA A N 1
ATOM 669 C CA . ALA A 1 82 ? 2.036 -3.690 -20.537 1.00 95.94 82 ALA A CA 1
ATOM 670 C C . ALA A 1 82 ? 1.867 -3.315 -22.020 1.00 95.94 82 ALA A C 1
ATOM 672 O O . ALA A 1 82 ? 1.007 -2.522 -22.404 1.00 95.94 82 ALA A O 1
ATOM 673 N N . GLY A 1 83 ? 2.697 -3.911 -22.879 1.00 93.75 83 GLY A N 1
ATOM 674 C CA . GLY A 1 83 ? 2.634 -3.716 -24.328 1.00 93.75 83 GLY A CA 1
ATOM 675 C C . GLY A 1 83 ? 3.198 -2.387 -24.841 1.00 93.75 83 GLY A C 1
ATOM 676 O O . GLY A 1 83 ? 3.148 -2.148 -26.052 1.00 93.75 83 GLY A O 1
ATOM 677 N N . LYS A 1 84 ? 3.747 -1.532 -23.967 1.00 95.12 84 LYS A N 1
ATOM 678 C CA . LYS A 1 84 ? 4.503 -0.345 -24.389 1.00 95.12 84 LYS A CA 1
ATOM 679 C C . LYS A 1 84 ? 5.855 -0.723 -25.000 1.00 95.12 84 LYS A C 1
ATOM 681 O O . LYS A 1 84 ? 6.377 -1.792 -24.685 1.00 95.12 84 LYS A O 1
ATOM 686 N N . PRO A 1 85 ? 6.443 0.131 -25.859 1.00 95.50 85 PRO A N 1
ATOM 687 C CA . PRO A 1 85 ? 7.794 -0.085 -26.366 1.00 95.50 85 PRO A CA 1
ATOM 688 C C . PRO A 1 85 ? 8.811 -0.169 -25.223 1.00 95.50 85 PRO A C 1
ATOM 690 O O . PRO A 1 85 ? 8.859 0.722 -24.376 1.00 95.50 85 PRO A O 1
ATOM 693 N N . TRP A 1 86 ? 9.656 -1.205 -25.231 1.00 95.88 86 TRP A N 1
ATOM 694 C CA . TRP A 1 86 ? 10.637 -1.430 -24.161 1.00 95.88 86 TRP A CA 1
ATOM 695 C C . TRP A 1 86 ? 11.545 -0.217 -23.936 1.00 95.88 86 TRP A C 1
ATOM 697 O O . TRP A 1 86 ? 11.734 0.203 -22.805 1.00 95.88 86 TRP A O 1
ATOM 707 N N . ALA A 1 87 ? 12.032 0.402 -25.016 1.00 94.25 87 ALA A N 1
ATOM 708 C CA . ALA A 1 87 ? 12.936 1.550 -24.941 1.00 94.25 87 ALA A CA 1
ATOM 709 C C . ALA A 1 87 ? 12.349 2.763 -24.193 1.00 94.25 87 ALA A C 1
ATOM 711 O O . ALA A 1 87 ? 13.099 3.532 -23.599 1.00 94.25 87 ALA A O 1
ATOM 712 N N . GLU A 1 88 ? 11.025 2.952 -24.231 1.00 95.00 88 GLU A N 1
ATOM 713 C CA . GLU A 1 88 ? 10.363 4.033 -23.492 1.00 95.00 88 GLU A CA 1
ATOM 714 C C . GLU A 1 88 ? 10.318 3.719 -21.994 1.00 95.00 88 GLU A C 1
ATOM 716 O O . GLU A 1 88 ? 10.632 4.580 -21.176 1.00 95.00 88 GLU A O 1
ATOM 721 N N . VAL A 1 89 ? 9.978 2.475 -21.643 1.00 95.94 89 VAL A N 1
ATOM 722 C CA . VAL A 1 89 ? 9.900 2.031 -20.245 1.00 95.94 89 VAL A CA 1
ATOM 723 C C . VAL A 1 89 ? 11.287 1.951 -19.608 1.00 95.94 89 VAL A C 1
ATOM 725 O O . VAL A 1 89 ? 11.463 2.410 -18.488 1.00 95.94 89 VAL A O 1
ATOM 728 N N . ASP A 1 90 ? 12.279 1.434 -20.329 1.00 95.75 90 ASP A N 1
ATOM 729 C CA . ASP A 1 90 ? 13.678 1.351 -19.895 1.00 95.75 90 ASP A CA 1
ATOM 730 C C . ASP A 1 90 ? 14.240 2.736 -19.536 1.00 95.75 90 ASP A C 1
ATOM 732 O O . ASP A 1 90 ? 14.780 2.944 -18.449 1.00 95.75 90 ASP A O 1
ATOM 736 N N . ALA A 1 91 ? 14.014 3.731 -20.402 1.00 94.56 91 ALA A N 1
ATOM 737 C CA . ALA A 1 91 ? 14.416 5.108 -20.134 1.00 94.56 91 ALA A CA 1
ATOM 738 C C . ALA A 1 91 ? 13.745 5.676 -18.872 1.00 94.56 91 ALA A C 1
ATOM 740 O O . ALA A 1 91 ? 14.393 6.373 -18.093 1.00 94.56 91 ALA A O 1
ATOM 741 N N . GLU A 1 92 ? 12.466 5.372 -18.652 1.00 93.94 92 GLU A N 1
ATOM 742 C CA . GLU A 1 92 ? 11.729 5.816 -17.469 1.00 93.94 92 GLU A CA 1
ATOM 743 C C . GLU A 1 92 ? 12.261 5.175 -16.179 1.00 93.94 92 GLU A C 1
ATOM 745 O O . GLU A 1 92 ? 12.511 5.889 -15.207 1.00 93.94 92 GLU A O 1
ATOM 750 N N . MET A 1 93 ? 12.518 3.862 -16.196 1.00 94.19 93 MET A N 1
ATOM 751 C CA . MET A 1 93 ? 13.070 3.120 -15.053 1.00 94.19 93 MET A CA 1
ATOM 752 C C . MET A 1 93 ? 14.463 3.616 -14.650 1.00 94.19 93 MET A C 1
ATOM 754 O O . MET A 1 93 ? 14.810 3.588 -13.471 1.00 94.19 93 MET A O 1
ATOM 758 N N . ILE A 1 94 ? 15.258 4.088 -15.616 1.00 92.44 94 ILE A N 1
ATOM 759 C CA . ILE A 1 94 ? 16.597 4.642 -15.376 1.00 92.44 94 ILE A CA 1
ATOM 760 C C . ILE A 1 94 ? 16.534 6.083 -14.857 1.00 92.44 94 ILE A C 1
ATOM 762 O O . ILE A 1 94 ? 17.343 6.465 -14.010 1.00 92.44 94 ILE A O 1
ATOM 766 N N . LEU A 1 95 ? 15.636 6.904 -15.406 1.00 92.44 95 LEU A N 1
ATOM 767 C CA . LEU A 1 95 ? 15.607 8.339 -15.125 1.00 92.44 95 LEU A CA 1
ATOM 768 C C . LEU A 1 95 ? 14.868 8.666 -13.829 1.00 92.44 95 LEU A C 1
ATOM 770 O O . LEU A 1 95 ? 15.409 9.396 -13.000 1.00 92.44 95 LEU A O 1
ATOM 774 N N . ASP A 1 96 ? 13.634 8.180 -13.687 1.00 90.94 96 ASP A N 1
ATOM 775 C CA . ASP A 1 96 ? 12.779 8.472 -12.537 1.00 90.94 96 ASP A CA 1
ATOM 776 C C . ASP A 1 96 ? 11.584 7.495 -12.457 1.00 90.94 96 ASP A C 1
ATOM 778 O O . ASP A 1 96 ? 10.471 7.829 -12.880 1.00 90.94 96 ASP A O 1
ATOM 782 N N . PRO A 1 97 ? 11.771 6.295 -11.878 1.00 88.44 97 PRO A N 1
ATOM 783 C CA . PRO A 1 97 ? 10.680 5.336 -11.689 1.00 88.44 97 PRO A CA 1
ATOM 784 C C . PRO A 1 97 ? 9.612 5.838 -10.698 1.00 88.44 97 PRO A C 1
ATOM 786 O O . PRO A 1 97 ? 8.490 5.318 -10.662 1.00 88.44 97 PRO A O 1
ATOM 789 N N . SER A 1 98 ? 9.933 6.854 -9.888 1.00 93.38 98 SER A N 1
ATOM 790 C CA . SER A 1 98 ? 9.036 7.383 -8.863 1.00 93.38 98 SER A CA 1
ATOM 791 C C . SER A 1 98 ? 7.950 8.279 -9.457 1.00 93.38 98 SER A C 1
ATOM 793 O O . SER A 1 98 ? 6.801 8.204 -9.023 1.00 93.38 98 SER A O 1
ATOM 795 N N . ALA A 1 99 ? 8.259 9.082 -10.482 1.00 93.44 99 ALA A N 1
ATOM 796 C CA . ALA A 1 99 ? 7.323 10.059 -11.041 1.00 93.44 99 ALA A CA 1
ATOM 797 C C . ALA A 1 99 ? 6.026 9.419 -11.554 1.00 93.44 99 ALA A C 1
ATOM 799 O O . ALA A 1 99 ? 4.926 9.833 -11.168 1.00 93.44 99 ALA A O 1
ATOM 800 N N . THR A 1 100 ? 6.138 8.399 -12.406 1.00 93.81 100 THR A N 1
ATOM 801 C CA . THR A 1 100 ? 4.971 7.704 -12.963 1.00 93.81 100 THR A CA 1
ATOM 802 C C . THR A 1 100 ? 4.243 6.907 -11.895 1.00 93.81 100 THR A C 1
ATOM 804 O O . THR A 1 100 ? 3.022 7.014 -11.782 1.00 93.81 100 THR A O 1
ATOM 807 N N . THR A 1 101 ? 4.975 6.167 -11.063 1.00 95.69 101 THR A N 1
ATOM 808 C CA . THR A 1 101 ? 4.382 5.354 -9.998 1.00 95.69 101 THR A CA 1
ATOM 809 C C . THR A 1 101 ? 3.594 6.213 -9.006 1.00 95.69 101 THR A C 1
ATOM 811 O O . THR A 1 101 ? 2.446 5.902 -8.700 1.00 95.69 101 THR A O 1
ATOM 814 N N . ASN A 1 102 ? 4.146 7.350 -8.571 1.00 96.25 102 ASN A N 1
ATOM 815 C CA . ASN A 1 102 ? 3.468 8.292 -7.678 1.00 96.25 102 ASN A CA 1
ATOM 816 C C . ASN A 1 102 ? 2.240 8.928 -8.338 1.00 96.25 102 ASN A C 1
ATOM 818 O O . ASN A 1 102 ? 1.217 9.150 -7.686 1.00 96.25 102 ASN A O 1
ATOM 822 N N . LYS A 1 103 ? 2.304 9.216 -9.643 1.00 96.44 103 LYS A N 1
ATOM 823 C CA . LYS A 1 103 ? 1.143 9.702 -10.392 1.00 96.44 103 LYS A CA 1
ATOM 824 C C . LYS A 1 103 ? 0.020 8.659 -10.408 1.00 96.44 103 LYS A C 1
ATOM 826 O O . LYS A 1 103 ? -1.104 8.998 -10.046 1.00 96.44 103 LYS A O 1
ATOM 831 N N . LEU A 1 104 ? 0.323 7.413 -10.776 1.00 96.94 104 LEU A N 1
ATOM 832 C CA . LEU A 1 104 ? -0.652 6.316 -10.805 1.00 96.94 104 LEU A CA 1
ATOM 833 C C . LEU A 1 104 ? -1.215 6.033 -9.408 1.00 96.94 104 LEU A C 1
ATOM 835 O O . LEU A 1 104 ? -2.418 5.855 -9.246 1.00 96.94 104 LEU A O 1
ATOM 839 N N . PHE A 1 105 ? -0.377 6.090 -8.374 1.00 97.31 105 PHE A N 1
ATOM 840 C CA . PHE A 1 105 ? -0.817 5.956 -6.988 1.00 97.31 105 PHE A CA 1
ATOM 841 C C . PHE A 1 105 ? -1.841 7.027 -6.594 1.00 97.31 105 PHE A C 1
ATOM 843 O O . PHE A 1 105 ? -2.883 6.712 -6.022 1.00 97.31 105 PHE A O 1
ATOM 850 N N . ASN A 1 106 ? -1.610 8.288 -6.964 1.00 96.31 106 ASN A N 1
ATOM 851 C CA . ASN A 1 106 ? -2.591 9.348 -6.731 1.00 96.31 106 ASN A CA 1
ATOM 852 C C . ASN A 1 106 ? -3.896 9.117 -7.514 1.00 96.31 106 ASN A C 1
ATOM 854 O O . ASN A 1 106 ? -4.977 9.434 -7.020 1.00 96.31 106 ASN A O 1
ATOM 858 N N . GLU A 1 107 ? -3.829 8.547 -8.720 1.00 96.25 107 GLU A N 1
ATOM 859 C CA . GLU A 1 107 ? -5.021 8.154 -9.480 1.00 96.25 107 GLU A CA 1
ATOM 860 C C . GLU A 1 107 ? -5.809 7.042 -8.767 1.00 96.25 107 GLU A C 1
ATOM 862 O O . GLU A 1 107 ? -7.035 7.139 -8.684 1.00 96.25 107 GLU A O 1
ATOM 867 N N . VAL A 1 108 ? -5.131 6.052 -8.174 1.00 96.69 108 VAL A N 1
ATOM 868 C CA . VAL A 1 108 ? -5.759 5.027 -7.319 1.00 96.69 108 VAL A CA 1
ATOM 869 C C . VAL A 1 108 ? -6.457 5.664 -6.122 1.00 96.69 108 VAL A C 1
ATOM 871 O O . VAL A 1 108 ? -7.637 5.392 -5.893 1.00 96.69 108 VAL A O 1
ATOM 874 N N . LEU A 1 109 ? -5.773 6.545 -5.384 1.00 95.31 109 LEU A N 1
ATOM 875 C CA . LEU A 1 109 ? -6.351 7.215 -4.214 1.00 95.31 109 LEU A CA 1
ATOM 876 C C . LEU A 1 109 ? -7.600 8.037 -4.567 1.00 95.31 109 LEU A C 1
ATOM 878 O O . LEU A 1 109 ? -8.541 8.099 -3.781 1.00 95.31 109 LEU A O 1
ATOM 882 N N . ASN A 1 110 ? -7.654 8.609 -5.771 1.00 95.38 110 ASN A N 1
ATOM 883 C CA . ASN A 1 110 ? -8.823 9.346 -6.257 1.00 95.38 110 ASN A CA 1
ATOM 884 C C . ASN A 1 110 ? -9.995 8.442 -6.688 1.00 95.38 110 ASN A C 1
ATOM 886 O O . ASN A 1 110 ? -11.128 8.918 -6.777 1.00 95.38 110 ASN A O 1
ATOM 890 N N . LYS A 1 111 ? -9.744 7.159 -6.985 1.00 93.12 111 LYS A N 1
ATOM 891 C CA . LYS A 1 111 ? -10.762 6.177 -7.408 1.00 93.12 111 LYS A CA 1
ATOM 892 C C . LYS A 1 111 ? -11.419 5.451 -6.229 1.00 93.12 111 LYS A C 1
ATOM 894 O O . LYS A 1 111 ? -12.507 4.895 -6.391 1.00 93.12 111 LYS A O 1
ATOM 899 N N . ILE A 1 112 ? -10.779 5.429 -5.060 1.00 93.00 112 ILE A N 1
ATOM 900 C CA . ILE A 1 112 ? -11.274 4.719 -3.875 1.00 93.00 112 ILE A CA 1
ATOM 901 C C . ILE A 1 112 ? -12.065 5.635 -2.940 1.00 93.00 112 ILE A C 1
ATOM 903 O O . ILE A 1 112 ? -11.874 6.847 -2.903 1.00 93.00 112 ILE A O 1
ATOM 907 N N . THR A 1 113 ? -12.947 5.041 -2.132 1.00 92.62 113 THR A N 1
ATOM 908 C CA . THR A 1 113 ? -13.582 5.763 -1.024 1.00 92.62 113 THR A CA 1
ATOM 909 C C . THR A 1 113 ? -12.514 6.112 0.018 1.00 92.62 113 THR A C 1
ATOM 911 O O . THR A 1 113 ? -11.914 5.177 0.570 1.00 92.62 113 THR A O 1
ATOM 914 N N . PRO A 1 114 ? -12.282 7.406 0.312 1.00 92.75 114 PRO A N 1
ATOM 915 C CA . PRO A 1 114 ? -11.289 7.812 1.295 1.00 92.75 114 PRO A CA 1
ATOM 916 C C . PRO A 1 114 ? -11.740 7.400 2.696 1.00 92.75 114 PRO A C 1
ATOM 918 O O . PRO A 1 114 ? -12.899 7.598 3.071 1.00 92.75 114 PRO A O 1
ATOM 921 N N . LEU A 1 115 ? -10.819 6.835 3.469 1.00 92.56 115 LEU A N 1
ATOM 922 C CA . LEU A 1 115 ? -10.990 6.542 4.889 1.00 92.56 115 LEU A CA 1
ATOM 923 C C . LEU A 1 115 ? -9.990 7.360 5.704 1.00 92.56 115 LEU A C 1
ATOM 925 O O . LEU A 1 115 ? -8.922 7.715 5.213 1.00 92.56 115 LEU A O 1
ATOM 929 N N . LYS A 1 116 ? -10.299 7.614 6.980 1.00 91.62 116 LYS A N 1
ATOM 930 C CA . LYS A 1 116 ? -9.365 8.316 7.879 1.00 91.62 116 LYS A CA 1
ATOM 931 C C . LYS A 1 116 ? -8.047 7.567 8.047 1.00 91.62 116 LYS A C 1
ATOM 933 O O . LYS A 1 116 ? -7.016 8.182 8.286 1.00 91.62 116 LYS A O 1
ATOM 938 N N . GLU A 1 117 ? -8.080 6.244 7.916 1.00 92.12 117 GLU A N 1
ATOM 939 C CA . GLU A 1 117 ? -6.883 5.415 7.921 1.00 92.12 117 GLU A CA 1
ATOM 940 C C . GLU A 1 117 ? -5.865 5.796 6.832 1.00 92.12 117 GLU A C 1
ATOM 942 O O . GLU A 1 117 ? -4.665 5.673 7.069 1.00 92.12 117 GLU A O 1
ATOM 947 N N . ASP A 1 118 ? -6.312 6.285 5.669 1.00 92.19 118 ASP A N 1
ATOM 948 C CA . ASP A 1 118 ? -5.438 6.561 4.516 1.00 92.19 118 ASP A CA 1
ATOM 949 C C . ASP A 1 118 ? -4.342 7.582 4.836 1.00 92.19 118 ASP A C 1
ATOM 951 O O . ASP A 1 118 ? -3.232 7.483 4.321 1.00 92.19 118 ASP A O 1
ATOM 955 N N . GLU A 1 119 ? -4.618 8.522 5.744 1.00 93.56 119 GLU A N 1
ATOM 956 C CA . GLU A 1 119 ? -3.672 9.557 6.179 1.00 93.56 119 GLU A CA 1
ATOM 957 C C . GLU A 1 119 ? -2.439 8.989 6.901 1.00 93.56 119 GLU A C 1
ATOM 959 O O . GLU A 1 119 ? -1.396 9.644 6.984 1.00 93.56 119 GLU A O 1
ATOM 964 N N . TYR A 1 120 ? -2.552 7.774 7.439 1.00 94.06 120 TYR A N 1
ATOM 965 C CA . TYR A 1 120 ? -1.493 7.119 8.200 1.00 94.06 120 TYR A CA 1
ATOM 966 C C . TYR A 1 120 ? -0.622 6.209 7.345 1.00 94.06 120 TYR A C 1
ATOM 968 O O . TYR A 1 120 ? 0.420 5.754 7.823 1.00 94.06 120 TYR A O 1
ATOM 976 N N . TRP A 1 121 ? -1.005 5.968 6.097 1.00 94.94 121 TRP A N 1
ATOM 977 C CA . TRP A 1 121 ? -0.220 5.171 5.178 1.00 94.94 121 TRP A CA 1
ATOM 978 C C . TRP A 1 121 ? 0.621 6.055 4.260 1.00 94.94 121 TRP A C 1
ATOM 980 O O . TRP A 1 121 ? 0.124 6.997 3.643 1.00 94.94 121 TRP A O 1
ATOM 990 N N . ARG A 1 122 ? 1.910 5.738 4.137 1.00 95.62 122 ARG A N 1
ATOM 991 C CA . ARG A 1 122 ? 2.860 6.513 3.331 1.00 95.62 122 ARG A CA 1
ATOM 992 C C . ARG A 1 122 ? 3.552 5.634 2.312 1.00 95.62 122 ARG A C 1
ATOM 994 O O . ARG A 1 122 ? 4.202 4.659 2.682 1.00 95.62 122 ARG A O 1
ATOM 1001 N N . LEU A 1 123 ? 3.398 5.985 1.036 1.00 96.06 123 LEU A N 1
ATOM 1002 C CA . LEU A 1 123 ? 4.154 5.353 -0.037 1.00 96.06 123 LEU A CA 1
ATOM 1003 C C . LEU A 1 123 ? 5.570 5.912 0.018 1.00 96.06 123 LEU A C 1
ATOM 1005 O O . LEU A 1 123 ? 5.755 7.127 -0.039 1.00 96.06 123 LEU A O 1
ATOM 1009 N N . GLN A 1 124 ? 6.537 5.023 0.201 1.00 96.38 124 GLN A N 1
ATOM 1010 C CA . GLN A 1 124 ? 7.947 5.357 0.085 1.00 96.38 124 GLN A CA 1
ATOM 1011 C C . GLN A 1 124 ? 8.329 5.461 -1.389 1.00 96.38 124 GLN A C 1
ATOM 1013 O O . GLN A 1 124 ? 7.652 4.891 -2.248 1.00 96.38 124 GLN A O 1
ATOM 1018 N N . ASP A 1 125 ? 9.416 6.177 -1.673 1.00 94.38 125 ASP A N 1
ATOM 1019 C CA . ASP A 1 125 ? 9.889 6.359 -3.043 1.00 94.38 125 ASP A CA 1
ATOM 1020 C C . ASP A 1 125 ? 10.139 4.992 -3.711 1.00 94.38 125 ASP A C 1
ATOM 1022 O O . ASP A 1 125 ? 10.944 4.201 -3.209 1.00 94.38 125 ASP A O 1
ATOM 1026 N N . PRO A 1 126 ? 9.454 4.690 -4.830 1.00 95.06 126 PRO A N 1
ATOM 1027 C CA . PRO A 1 126 ? 9.620 3.433 -5.547 1.00 95.06 126 PRO A CA 1
ATOM 1028 C C . PRO A 1 126 ? 11.056 3.232 -6.024 1.00 95.06 126 PRO A C 1
ATOM 1030 O O . PRO A 1 126 ? 11.677 4.149 -6.567 1.00 95.06 126 PRO A O 1
ATOM 1033 N N . VAL A 1 127 ? 11.567 2.011 -5.877 1.00 94.06 127 VAL A N 1
ATOM 1034 C CA . VAL A 1 127 ? 12.940 1.664 -6.267 1.00 94.06 127 VAL A CA 1
ATOM 1035 C C . VAL A 1 127 ? 12.904 0.668 -7.416 1.00 94.06 127 VAL A C 1
ATOM 1037 O O . VAL A 1 127 ? 12.356 -0.418 -7.266 1.00 94.06 127 VAL A O 1
ATOM 1040 N N . ALA A 1 128 ? 13.516 1.012 -8.549 1.00 95.75 128 ALA A N 1
ATOM 1041 C CA . ALA A 1 128 ? 13.742 0.077 -9.649 1.00 95.75 128 ALA A CA 1
ATOM 1042 C C . ALA A 1 128 ? 15.142 -0.542 -9.526 1.00 95.75 128 ALA A C 1
ATOM 1044 O O . ALA A 1 128 ? 16.155 0.153 -9.630 1.00 95.75 128 ALA A O 1
ATOM 1045 N N . VAL A 1 129 ? 15.209 -1.852 -9.297 1.00 95.94 129 VAL A N 1
ATOM 1046 C CA . VAL A 1 129 ? 16.465 -2.606 -9.204 1.00 95.94 129 VAL A CA 1
ATOM 1047 C C . VAL A 1 129 ? 16.691 -3.358 -10.517 1.00 95.94 129 VAL A C 1
ATOM 1049 O O . VAL A 1 129 ? 15.827 -4.142 -10.897 1.00 95.94 129 VAL A O 1
ATOM 1052 N N . PRO A 1 130 ? 17.815 -3.159 -11.229 1.00 94.94 130 PRO A N 1
ATOM 1053 C CA . PRO A 1 130 ? 18.093 -3.910 -12.452 1.00 94.94 130 PRO A CA 1
ATOM 1054 C C . PRO A 1 130 ? 18.233 -5.414 -12.173 1.00 94.94 130 PRO A C 1
ATOM 1056 O O . PRO A 1 130 ? 19.082 -5.819 -11.375 1.00 94.94 130 PRO A O 1
ATOM 1059 N N . THR A 1 131 ? 17.460 -6.239 -12.881 1.00 93.12 131 THR A N 1
ATOM 1060 C CA . THR A 1 131 ? 17.459 -7.703 -12.751 1.00 93.12 131 THR A CA 1
ATOM 1061 C C . THR A 1 131 ? 17.503 -8.341 -14.142 1.00 93.12 131 THR A C 1
ATOM 1063 O O . THR A 1 131 ? 16.501 -8.424 -14.851 1.00 93.12 131 THR A O 1
ATOM 1066 N N . GLY A 1 132 ? 18.688 -8.813 -14.548 1.00 89.25 132 GLY A N 1
ATOM 1067 C CA . GLY A 1 132 ? 18.913 -9.385 -15.881 1.00 89.25 132 GLY A CA 1
ATOM 1068 C C . GLY A 1 132 ? 18.709 -8.345 -16.984 1.00 89.25 132 GLY A C 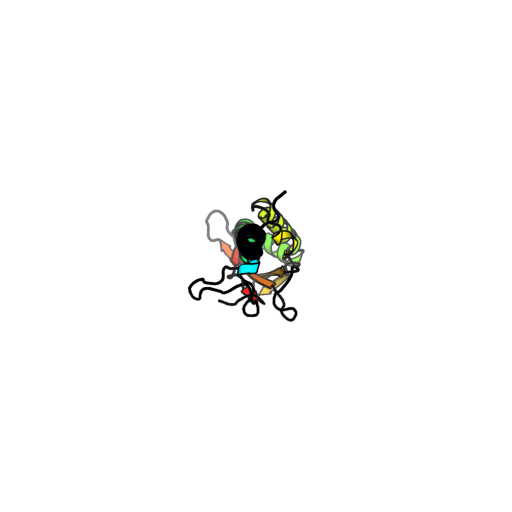1
ATOM 1069 O O . GLY A 1 132 ? 19.396 -7.328 -16.992 1.00 89.25 132 GLY A O 1
ATOM 1070 N N . ASP A 1 133 ? 17.762 -8.610 -17.886 1.00 89.81 133 ASP A N 1
ATOM 1071 C CA . ASP A 1 133 ? 17.382 -7.700 -18.976 1.00 89.81 133 ASP A CA 1
ATOM 1072 C C . ASP A 1 133 ? 16.228 -6.751 -18.587 1.00 89.81 133 ASP A C 1
ATOM 1074 O O . ASP A 1 133 ? 15.687 -6.067 -19.452 1.00 89.81 133 ASP A O 1
ATOM 1078 N N . GLY A 1 134 ? 15.810 -6.732 -17.316 1.00 95.06 134 GLY A N 1
ATOM 1079 C CA . GLY A 1 134 ? 14.677 -5.944 -16.833 1.00 95.06 134 GLY A CA 1
ATOM 1080 C C . GLY A 1 134 ? 14.906 -5.306 -15.464 1.00 95.06 134 GLY A C 1
ATOM 1081 O O . GLY A 1 134 ? 16.043 -5.068 -15.053 1.00 95.06 134 GLY A O 1
ATOM 1082 N N . TYR A 1 135 ? 13.811 -5.037 -14.753 1.00 97.25 135 TYR A N 1
ATOM 1083 C CA . TYR A 1 135 ? 13.804 -4.363 -13.458 1.00 97.25 135 TYR A CA 1
ATOM 1084 C C . TYR A 1 135 ? 12.810 -5.001 -12.490 1.00 97.25 135 TYR A C 1
ATOM 1086 O O . TYR A 1 135 ? 11.692 -5.342 -12.877 1.00 97.25 135 TYR A O 1
ATOM 1094 N N . ASP A 1 136 ? 13.187 -5.067 -11.219 1.00 97.31 136 ASP A N 1
ATOM 1095 C CA . ASP A 1 136 ? 12.263 -5.264 -10.109 1.00 97.31 136 ASP A CA 1
ATOM 1096 C C . ASP A 1 136 ? 11.886 -3.887 -9.549 1.00 97.31 136 ASP A C 1
ATOM 1098 O O . ASP A 1 136 ? 12.713 -3.201 -8.944 1.00 97.31 136 ASP A O 1
ATOM 1102 N N . LEU A 1 137 ? 10.643 -3.463 -9.776 1.00 97.19 137 LEU A N 1
ATOM 1103 C CA . LEU A 1 137 ? 10.067 -2.256 -9.188 1.00 97.19 137 LEU A CA 1
ATOM 1104 C C . LEU A 1 137 ? 9.506 -2.595 -7.804 1.00 97.19 137 LEU A C 1
ATOM 1106 O O . LEU A 1 137 ? 8.489 -3.282 -7.687 1.00 97.19 137 LEU A O 1
ATOM 1110 N N . ILE A 1 138 ? 10.180 -2.116 -6.764 1.00 96.75 138 ILE A N 1
ATOM 1111 C CA . ILE A 1 138 ? 9.848 -2.359 -5.361 1.00 96.75 138 ILE A CA 1
ATOM 1112 C C . ILE A 1 138 ? 9.017 -1.188 -4.836 1.00 96.75 138 ILE A C 1
ATOM 1114 O O . ILE A 1 138 ? 9.442 -0.031 -4.875 1.00 96.75 138 ILE A O 1
ATOM 1118 N N . LEU A 1 139 ? 7.833 -1.511 -4.321 1.00 97.19 139 LEU A N 1
ATOM 1119 C CA . LEU A 1 139 ? 6.883 -0.589 -3.711 1.00 97.19 139 LEU A CA 1
ATOM 1120 C C . LEU A 1 139 ? 6.810 -0.873 -2.216 1.00 97.19 139 LEU A C 1
ATOM 1122 O O . LEU A 1 139 ? 6.552 -2.007 -1.812 1.00 97.19 139 LEU A O 1
ATOM 1126 N N . GLN A 1 140 ? 6.986 0.160 -1.398 1.00 96.25 140 GLN A N 1
ATOM 1127 C CA . GLN A 1 140 ? 6.885 0.053 0.053 1.00 96.25 140 GLN A CA 1
ATOM 1128 C C . GLN A 1 140 ? 5.832 1.019 0.579 1.00 96.25 140 GLN A C 1
ATOM 1130 O O . GLN A 1 140 ? 5.899 2.223 0.338 1.00 96.25 140 GLN A O 1
ATOM 1135 N N . TYR A 1 141 ? 4.858 0.481 1.310 1.00 96.06 141 TYR A N 1
ATOM 1136 C CA . TYR A 1 141 ? 3.782 1.248 1.919 1.00 96.06 141 TYR A CA 1
ATOM 1137 C C . TYR A 1 141 ? 3.827 1.092 3.432 1.00 96.06 141 TYR A C 1
ATOM 1139 O O . TYR A 1 141 ? 3.611 0.008 3.977 1.00 96.06 141 TYR A O 1
ATOM 1147 N N . GLU A 1 142 ? 4.175 2.177 4.111 1.00 95.00 142 GLU A N 1
ATOM 1148 C CA . GLU A 1 142 ? 4.494 2.173 5.533 1.00 95.00 142 GLU A CA 1
ATOM 1149 C C . GLU A 1 142 ? 3.362 2.750 6.370 1.00 95.00 142 GLU A C 1
ATOM 1151 O O . GLU A 1 142 ? 2.780 3.790 6.050 1.00 95.00 142 GLU A O 1
ATOM 1156 N N . TRP A 1 143 ? 3.083 2.078 7.481 1.00 94.06 143 TRP A N 1
ATOM 1157 C CA . TRP A 1 143 ? 2.102 2.508 8.459 1.00 94.06 143 TRP A CA 1
ATOM 1158 C C . TRP A 1 143 ? 2.747 3.405 9.517 1.00 94.06 143 TRP A C 1
ATOM 1160 O O . TRP A 1 143 ? 3.654 3.005 10.249 1.00 94.06 143 TRP A O 1
ATOM 1170 N N . THR A 1 144 ? 2.223 4.622 9.633 1.00 92.06 144 THR A N 1
ATOM 1171 C CA . THR A 1 144 ? 2.640 5.637 10.615 1.00 92.06 144 THR A CA 1
ATOM 1172 C C . THR A 1 144 ? 1.607 5.882 11.715 1.00 92.06 144 THR A C 1
ATOM 1174 O O . THR A 1 144 ? 1.780 6.777 12.544 1.00 92.06 144 THR A O 1
ATOM 1177 N N . GLY A 1 145 ? 0.521 5.108 11.726 1.00 88.56 145 GLY A N 1
ATOM 1178 C CA . GLY A 1 145 ? -0.496 5.174 12.768 1.00 88.56 145 GLY A CA 1
ATOM 1179 C C . GLY A 1 145 ? -0.065 4.463 14.050 1.00 88.56 145 GLY A C 1
ATOM 1180 O O . GLY A 1 145 ? 1.072 4.015 14.203 1.00 88.56 145 GLY A O 1
ATOM 1181 N N . SER A 1 146 ? -0.992 4.351 15.001 1.00 85.00 146 SER A N 1
ATOM 1182 C CA . SER A 1 146 ? -0.752 3.569 16.217 1.00 85.00 146 SER A CA 1
ATOM 1183 C C . SER A 1 146 ? -0.579 2.087 15.888 1.00 85.00 146 SER A C 1
ATOM 1185 O O . SER A 1 146 ? -1.261 1.570 15.004 1.00 85.00 146 SER A O 1
ATOM 1187 N N . LYS A 1 147 ? 0.301 1.420 16.632 1.00 84.12 147 LYS A N 1
ATOM 1188 C CA . LYS A 1 147 ? 0.655 0.004 16.487 1.00 84.12 147 LYS A CA 1
ATOM 1189 C C . LYS A 1 147 ? 0.393 -0.712 17.811 1.00 84.12 147 LYS A C 1
ATOM 1191 O O . LYS A 1 147 ? 0.605 -0.097 18.862 1.00 84.12 147 LYS A O 1
ATOM 1196 N N . ALA A 1 148 ? -0.020 -1.978 17.790 1.00 77.81 148 ALA A N 1
ATOM 1197 C CA . ALA A 1 148 ? -0.076 -2.782 19.011 1.00 77.81 148 ALA A CA 1
ATOM 1198 C C . ALA A 1 148 ? 1.326 -3.072 19.572 1.00 77.81 148 ALA A C 1
ATOM 1200 O O . ALA A 1 148 ? 1.520 -3.046 20.790 1.00 77.81 148 ALA A O 1
ATOM 1201 N N . HIS A 1 149 ? 2.303 -3.268 18.681 1.00 77.62 149 HIS A N 1
ATOM 1202 C CA . HIS A 1 149 ? 3.703 -3.525 19.006 1.00 77.62 149 HIS A CA 1
ATOM 1203 C C . HIS A 1 149 ? 4.588 -2.357 18.547 1.00 77.62 149 HIS A C 1
ATOM 1205 O O . HIS A 1 149 ? 4.646 -2.015 17.367 1.00 77.62 149 HIS A O 1
ATOM 1211 N N . LEU A 1 150 ? 5.245 -1.686 19.501 1.00 73.94 150 LEU A N 1
ATOM 1212 C CA . LEU A 1 150 ? 6.068 -0.492 19.237 1.00 73.94 150 LEU A CA 1
ATOM 1213 C C . LEU A 1 150 ? 7.430 -0.823 18.616 1.00 73.94 150 LEU A C 1
ATOM 1215 O O . LEU A 1 150 ? 8.069 0.058 18.046 1.00 73.94 150 LEU A O 1
ATOM 1219 N N . ASP A 1 151 ? 7.877 -2.062 18.773 1.00 77.31 151 ASP A N 1
ATOM 1220 C CA . ASP A 1 151 ? 9.150 -2.603 18.307 1.00 77.31 151 ASP A CA 1
ATOM 1221 C C . ASP A 1 151 ? 9.087 -3.186 16.888 1.00 77.31 151 ASP A C 1
ATOM 1223 O O . ASP A 1 151 ? 10.122 -3.549 16.333 1.00 77.31 151 ASP A O 1
ATOM 1227 N N . GLU A 1 152 ? 7.900 -3.230 16.286 1.00 79.94 152 GLU A N 1
ATOM 1228 C CA . GLU A 1 152 ? 7.680 -3.785 14.955 1.00 79.94 152 GLU A CA 1
ATOM 1229 C C . GLU A 1 152 ? 7.487 -2.694 13.887 1.00 79.94 152 GLU A C 1
ATOM 1231 O O . GLU A 1 152 ? 6.837 -1.652 14.081 1.00 79.94 152 GLU A O 1
ATOM 1236 N N . ASP A 1 153 ? 8.033 -2.965 12.704 1.00 83.62 153 ASP A N 1
ATOM 1237 C CA . ASP A 1 153 ? 7.854 -2.139 11.518 1.00 83.62 153 ASP A CA 1
ATOM 1238 C C . ASP A 1 153 ? 6.651 -2.638 10.719 1.00 83.62 153 ASP A C 1
ATOM 1240 O O . ASP A 1 153 ? 6.669 -3.710 10.119 1.00 83.62 153 ASP A O 1
ATOM 1244 N N . TYR A 1 154 ? 5.590 -1.833 10.722 1.00 90.50 154 TYR A N 1
ATOM 1245 C CA . TYR A 1 154 ? 4.344 -2.134 10.033 1.00 90.50 154 TYR A CA 1
ATOM 1246 C C . TYR A 1 154 ? 4.483 -1.623 8.603 1.00 90.50 154 TYR A C 1
ATOM 1248 O O . TYR A 1 154 ? 4.336 -0.426 8.337 1.00 90.50 154 TYR A O 1
ATOM 1256 N N . ARG A 1 155 ? 4.806 -2.526 7.681 1.00 93.19 155 ARG A N 1
ATOM 1257 C CA . ARG A 1 155 ? 5.045 -2.198 6.273 1.00 93.19 155 ARG A CA 1
ATOM 1258 C C . ARG A 1 155 ? 4.453 -3.261 5.370 1.00 93.19 155 ARG A C 1
ATOM 1260 O O . ARG A 1 155 ? 4.387 -4.437 5.719 1.00 93.19 155 ARG A O 1
ATOM 1267 N N . ILE A 1 156 ? 4.037 -2.826 4.193 1.00 94.81 156 ILE A N 1
ATOM 1268 C CA . ILE A 1 156 ? 3.630 -3.699 3.106 1.00 94.81 156 ILE A CA 1
ATOM 1269 C C . ILE A 1 156 ? 4.601 -3.477 1.957 1.00 94.81 156 ILE A C 1
ATOM 1271 O O . ILE A 1 156 ? 4.844 -2.337 1.563 1.00 94.81 156 ILE A O 1
ATOM 1275 N N . GLU A 1 157 ? 5.162 -4.560 1.443 1.00 95.62 157 GLU A N 1
ATOM 1276 C CA . GLU A 1 157 ? 6.056 -4.541 0.294 1.00 95.62 157 GLU A CA 1
ATOM 1277 C C . GLU A 1 157 ? 5.404 -5.263 -0.882 1.00 95.62 157 GLU A C 1
ATOM 1279 O O . GLU A 1 157 ? 4.790 -6.319 -0.717 1.00 95.62 157 GLU A O 1
ATOM 1284 N N . LYS A 1 158 ? 5.531 -4.691 -2.077 1.00 96.00 158 LYS A N 1
ATOM 1285 C CA . LYS A 1 158 ? 5.065 -5.305 -3.316 1.00 96.00 158 LYS A CA 1
ATOM 1286 C C . LYS A 1 158 ? 6.105 -5.118 -4.407 1.00 96.00 158 LYS A C 1
ATOM 1288 O O . LYS A 1 158 ? 6.582 -4.009 -4.622 1.00 96.00 158 LYS A O 1
ATOM 1293 N N . THR A 1 159 ? 6.414 -6.199 -5.113 1.00 97.44 159 THR A N 1
ATOM 1294 C CA . THR A 1 159 ? 7.439 -6.203 -6.161 1.00 97.44 159 THR A CA 1
ATOM 1295 C C . THR A 1 159 ? 6.809 -6.506 -7.509 1.00 97.44 159 THR A C 1
ATOM 1297 O O . THR A 1 159 ? 6.104 -7.507 -7.660 1.00 97.44 159 THR A O 1
ATOM 1300 N N . CYS A 1 160 ? 7.083 -5.651 -8.489 1.00 97.25 160 CYS A N 1
ATOM 1301 C CA . CYS A 1 160 ? 6.647 -5.798 -9.870 1.00 97.25 160 CYS A CA 1
ATOM 1302 C C . CYS A 1 160 ? 7.847 -6.039 -10.782 1.00 97.25 160 CYS A C 1
ATOM 1304 O O . CYS A 1 160 ? 8.731 -5.197 -10.886 1.00 97.25 160 CYS A O 1
ATOM 1306 N N . VAL A 1 161 ? 7.861 -7.185 -11.457 1.00 97.31 161 VAL A N 1
ATOM 1307 C CA . VAL A 1 161 ? 8.904 -7.549 -12.418 1.00 97.31 161 VAL A CA 1
ATOM 1308 C C . VAL A 1 161 ? 8.535 -6.961 -13.770 1.00 97.31 161 VAL A C 1
ATOM 1310 O O . VAL A 1 161 ? 7.464 -7.263 -14.297 1.00 97.31 161 VAL A O 1
ATOM 1313 N N . ILE A 1 162 ? 9.416 -6.140 -14.332 1.00 97.00 162 ILE A N 1
ATOM 1314 C CA . ILE A 1 162 ? 9.240 -5.437 -15.605 1.00 97.00 162 ILE A CA 1
ATOM 1315 C C . ILE A 1 162 ? 10.347 -5.897 -16.553 1.00 97.00 162 ILE A C 1
ATOM 1317 O O . ILE A 1 162 ? 11.525 -5.728 -16.252 1.00 97.00 162 ILE A O 1
ATOM 1321 N N . MET A 1 163 ? 9.999 -6.488 -17.696 1.00 96.56 163 MET A N 1
ATOM 1322 C CA . MET A 1 163 ? 10.989 -7.098 -18.591 1.00 96.56 163 MET A CA 1
ATOM 1323 C C . MET A 1 163 ? 10.627 -6.968 -20.078 1.00 96.56 163 MET A C 1
ATOM 1325 O O . MET A 1 163 ? 9.439 -6.917 -20.421 1.00 96.56 163 MET A O 1
ATOM 1329 N N . PRO A 1 164 ? 11.624 -6.963 -20.981 1.00 96.25 164 PRO A N 1
ATOM 1330 C CA . PRO A 1 164 ? 11.384 -6.957 -22.414 1.00 96.25 164 PRO A CA 1
ATOM 1331 C C . PRO A 1 164 ? 10.900 -8.326 -22.892 1.00 96.25 164 PRO A C 1
ATOM 1333 O O . PRO A 1 164 ? 11.467 -9.367 -22.560 1.00 96.25 164 PRO A O 1
ATOM 1336 N N . VAL A 1 165 ? 9.892 -8.326 -23.759 1.00 94.75 165 VAL A N 1
ATOM 1337 C CA . VAL A 1 165 ? 9.447 -9.500 -24.515 1.00 94.75 165 VAL A CA 1
ATOM 1338 C C . VAL A 1 165 ? 9.339 -9.156 -25.997 1.00 94.75 165 VAL A C 1
ATOM 1340 O O . VAL A 1 165 ? 9.057 -8.019 -26.372 1.00 94.75 165 VAL A O 1
ATOM 1343 N N . ILE A 1 166 ? 9.601 -10.132 -26.864 1.00 91.75 166 ILE A N 1
ATOM 1344 C CA . ILE A 1 166 ? 9.492 -9.941 -28.314 1.00 91.75 166 ILE A CA 1
ATOM 1345 C C . ILE A 1 166 ? 8.013 -9.995 -28.697 1.00 91.75 166 ILE A C 1
ATOM 1347 O O . ILE A 1 166 ? 7.358 -11.014 -28.476 1.00 91.75 166 ILE A O 1
ATOM 1351 N N . ASP A 1 167 ? 7.505 -8.918 -29.295 1.00 85.69 167 ASP A N 1
ATOM 1352 C CA . ASP A 1 167 ? 6.204 -8.930 -29.957 1.00 85.69 167 ASP A CA 1
ATOM 1353 C C . ASP A 1 167 ? 6.379 -9.460 -31.387 1.00 85.69 167 ASP A C 1
ATOM 1355 O O . ASP A 1 167 ? 7.012 -8.821 -32.233 1.00 85.69 167 ASP A O 1
ATOM 1359 N N . ASP A 1 168 ? 5.850 -10.659 -31.644 1.00 76.56 168 ASP A N 1
ATOM 1360 C CA . ASP A 1 168 ? 5.839 -11.282 -32.976 1.00 76.56 168 ASP A CA 1
ATOM 1361 C C . ASP A 1 168 ? 4.544 -10.959 -33.749 1.00 76.56 168 ASP A C 1
ATOM 1363 O O . ASP A 1 168 ? 4.224 -11.574 -34.771 1.00 76.56 168 ASP A O 1
ATOM 1367 N N . SER A 1 169 ? 3.755 -9.989 -33.268 1.00 77.00 169 SER A N 1
ATOM 1368 C CA . SER A 1 169 ? 2.555 -9.559 -33.971 1.00 77.00 169 SER A CA 1
ATOM 1369 C C . SER A 1 169 ? 2.914 -8.915 -35.323 1.00 77.00 169 SER A C 1
ATOM 1371 O O . SER A 1 169 ? 3.842 -8.107 -35.439 1.00 77.00 169 SER A O 1
ATOM 1373 N N . PRO A 1 170 ? 2.155 -9.209 -36.396 1.00 67.75 170 PRO A N 1
ATOM 1374 C CA . PRO A 1 170 ? 2.461 -8.724 -37.745 1.00 67.75 170 PRO A CA 1
ATOM 1375 C C . PRO A 1 170 ? 2.374 -7.194 -37.895 1.00 67.75 170 PRO A C 1
ATOM 1377 O O . PRO A 1 170 ? 2.765 -6.659 -38.930 1.00 67.75 170 PRO A O 1
ATOM 1380 N N . GLN A 1 171 ? 1.855 -6.491 -36.884 1.00 64.81 171 GLN A N 1
ATOM 1381 C CA . GLN A 1 171 ? 1.638 -5.043 -36.868 1.00 64.81 171 GLN A CA 1
ATOM 1382 C C . GLN A 1 171 ? 2.688 -4.283 -36.044 1.00 64.81 171 GLN A C 1
ATOM 1384 O O . GLN A 1 171 ? 2.875 -3.089 -36.277 1.00 64.81 171 GLN A O 1
ATOM 1389 N N . ARG A 1 172 ? 3.385 -4.943 -35.109 1.00 62.56 172 ARG A N 1
ATOM 1390 C CA . ARG A 1 172 ? 4.408 -4.338 -34.248 1.00 62.56 172 ARG A CA 1
ATOM 1391 C C . ARG A 1 172 ? 5.566 -5.317 -34.096 1.00 62.56 172 ARG A C 1
ATOM 1393 O O . ARG A 1 172 ? 5.532 -6.202 -33.258 1.00 62.56 172 ARG A O 1
ATOM 1400 N N . ARG A 1 173 ? 6.609 -5.154 -34.912 1.00 72.50 173 ARG A N 1
ATOM 1401 C CA . ARG A 1 173 ? 7.877 -5.861 -34.690 1.00 72.50 173 ARG A CA 1
ATOM 1402 C C . ARG A 1 173 ? 8.742 -5.035 -33.749 1.00 72.50 173 ARG A C 1
ATOM 1404 O O . ARG A 1 173 ? 9.143 -3.933 -34.117 1.00 72.50 173 ARG A O 1
ATOM 1411 N N . GLY A 1 174 ? 9.040 -5.564 -32.567 1.00 83.81 174 GLY A N 1
ATOM 1412 C CA . GLY A 1 174 ? 9.908 -4.904 -31.593 1.00 83.81 174 GLY A CA 1
ATOM 1413 C C . GLY A 1 174 ? 9.874 -5.563 -30.217 1.00 83.81 174 GLY A C 1
ATOM 1414 O O . GLY A 1 174 ? 9.132 -6.517 -29.992 1.00 83.81 174 GLY A O 1
ATOM 1415 N N . GLN A 1 175 ? 10.694 -5.050 -29.300 1.00 91.38 175 GLN A N 1
ATOM 1416 C CA . GLN A 1 175 ? 10.593 -5.396 -27.885 1.00 91.38 175 GLN A CA 1
ATOM 1417 C C . GLN A 1 175 ? 9.503 -4.543 -27.237 1.00 91.38 175 GLN A C 1
ATOM 1419 O O . GLN A 1 175 ? 9.533 -3.311 -27.324 1.00 91.38 175 GLN A O 1
ATOM 1424 N N . ILE A 1 176 ? 8.554 -5.209 -26.595 1.00 94.62 176 ILE A N 1
ATOM 1425 C CA . ILE A 1 176 ? 7.520 -4.590 -25.770 1.00 94.62 176 ILE A CA 1
ATOM 1426 C C . ILE A 1 176 ? 7.742 -4.965 -24.310 1.00 94.62 176 ILE A C 1
ATOM 1428 O O . ILE A 1 176 ? 8.446 -5.924 -23.999 1.00 94.62 176 ILE A O 1
ATOM 1432 N N . THR A 1 177 ? 7.111 -4.229 -23.414 1.00 96.50 177 THR A N 1
ATOM 1433 C CA . THR A 1 177 ? 7.202 -4.477 -21.982 1.00 96.50 177 THR A CA 1
ATOM 1434 C C . THR A 1 177 ? 6.167 -5.505 -21.536 1.00 96.50 177 THR A C 1
ATOM 1436 O O . THR A 1 177 ? 4.970 -5.363 -21.802 1.00 96.50 177 THR A O 1
ATOM 1439 N N . ALA A 1 178 ? 6.627 -6.522 -20.811 1.00 96.12 178 ALA A N 1
ATOM 1440 C CA . ALA A 1 178 ? 5.801 -7.358 -19.953 1.00 96.12 178 ALA A CA 1
ATOM 1441 C C . ALA A 1 178 ? 6.010 -6.941 -18.494 1.00 96.12 178 ALA A C 1
ATOM 1443 O O . ALA A 1 178 ? 7.125 -6.614 -18.091 1.00 96.12 178 ALA A O 1
ATOM 1444 N N . ILE A 1 179 ? 4.937 -6.967 -17.709 1.00 96.81 179 ILE A N 1
ATOM 1445 C CA . ILE A 1 179 ? 4.960 -6.645 -16.284 1.00 96.81 179 ILE A CA 1
ATOM 1446 C C . ILE A 1 179 ? 4.124 -7.665 -15.516 1.00 96.81 179 ILE A C 1
ATOM 1448 O O . ILE A 1 179 ? 3.048 -8.060 -15.970 1.00 96.81 179 ILE A O 1
ATOM 1452 N N . ALA A 1 180 ? 4.633 -8.110 -14.370 1.00 96.12 180 ALA A N 1
ATOM 1453 C CA . ALA A 1 180 ? 3.918 -8.987 -13.455 1.00 96.12 180 ALA A CA 1
ATOM 1454 C C . ALA A 1 180 ? 4.281 -8.652 -12.007 1.00 96.12 180 ALA A C 1
ATOM 1456 O O . ALA A 1 180 ? 5.457 -8.660 -11.642 1.00 96.12 180 ALA A O 1
ATOM 1457 N N . CYS A 1 181 ? 3.274 -8.396 -11.176 1.00 96.06 181 CYS A N 1
ATOM 1458 C CA . CYS A 1 181 ? 3.472 -8.114 -9.762 1.00 96.06 181 CYS A CA 1
ATOM 1459 C C . CYS A 1 181 ? 3.227 -9.347 -8.894 1.00 96.06 181 CYS A C 1
ATOM 1461 O O . CYS A 1 181 ? 2.343 -10.168 -9.146 1.00 96.06 181 CYS A O 1
ATOM 1463 N N . GLN A 1 182 ? 4.051 -9.485 -7.862 1.00 95.31 182 GLN A N 1
ATOM 1464 C CA . GLN A 1 182 ? 3.913 -10.521 -6.850 1.00 95.31 182 GLN A CA 1
ATOM 1465 C C . GLN A 1 182 ? 2.865 -10.112 -5.801 1.00 95.31 182 GLN A C 1
ATOM 1467 O O . GLN A 1 182 ? 2.593 -8.920 -5.639 1.00 95.31 182 GLN A O 1
ATOM 1472 N N . PRO A 1 183 ? 2.276 -11.072 -5.064 1.00 93.56 183 PRO A N 1
ATOM 1473 C CA . PRO A 1 183 ? 1.399 -10.756 -3.942 1.00 93.56 183 PRO A CA 1
ATOM 1474 C C . PRO A 1 183 ? 2.101 -9.887 -2.894 1.00 93.56 183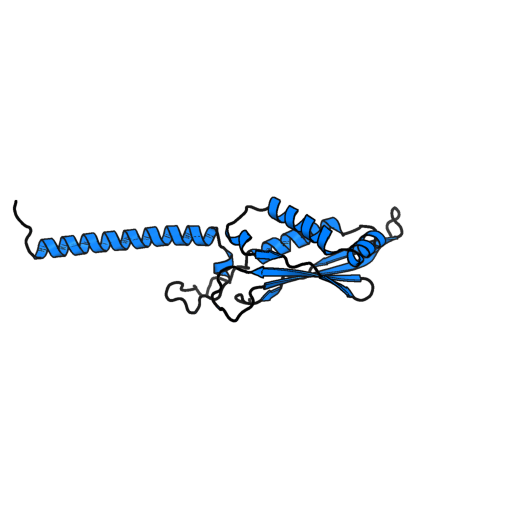 PRO A C 1
ATOM 1476 O O . PRO A 1 183 ? 3.280 -10.095 -2.603 1.00 93.56 183 PRO A O 1
ATOM 1479 N N . SER A 1 184 ? 1.355 -8.953 -2.304 1.00 93.31 184 SER A N 1
ATOM 1480 C CA . SER A 1 184 ? 1.850 -8.069 -1.248 1.00 93.31 184 SER A CA 1
ATOM 1481 C C . SER A 1 184 ? 2.349 -8.865 -0.036 1.00 93.31 184 SER A C 1
ATOM 1483 O O . SER A 1 184 ? 1.632 -9.712 0.503 1.00 93.31 184 SER A O 1
ATOM 1485 N N . GLN A 1 185 ? 3.564 -8.569 0.417 1.00 92.12 185 GLN A N 1
ATOM 1486 C CA . GLN A 1 185 ? 4.143 -9.100 1.646 1.00 92.12 185 GLN A CA 1
ATOM 1487 C C . GLN A 1 185 ? 3.878 -8.128 2.790 1.00 92.12 185 GLN A C 1
ATOM 1489 O O . GLN A 1 185 ? 4.132 -6.933 2.669 1.00 92.12 185 GLN A O 1
ATOM 1494 N N . VAL A 1 186 ? 3.356 -8.633 3.903 1.00 90.81 186 VAL A N 1
ATOM 1495 C CA . VAL A 1 186 ? 2.931 -7.820 5.044 1.00 90.81 186 VAL A CA 1
ATOM 1496 C C . VAL A 1 186 ? 3.858 -8.109 6.223 1.00 90.81 186 VAL A C 1
ATOM 1498 O O . VAL A 1 186 ? 4.011 -9.265 6.597 1.00 90.81 186 VAL A O 1
ATOM 1501 N N . GLN A 1 187 ? 4.466 -7.070 6.797 1.00 88.19 187 GLN A N 1
ATOM 1502 C CA . GLN A 1 187 ? 5.381 -7.138 7.945 1.00 88.19 187 GLN A CA 1
ATOM 1503 C C . GLN A 1 187 ? 4.770 -6.401 9.145 1.00 88.19 187 GLN A C 1
ATOM 1505 O O . GLN A 1 187 ? 4.142 -5.356 8.963 1.00 88.19 187 GLN A O 1
ATOM 1510 N N . GLY A 1 188 ? 4.938 -6.946 10.355 1.00 81.88 188 GLY A N 1
ATOM 1511 C CA . GLY A 1 188 ? 4.458 -6.352 11.616 1.00 81.88 188 GLY A CA 1
ATOM 1512 C C . GLY A 1 188 ? 2.958 -6.520 11.895 1.00 81.88 188 GLY A C 1
ATOM 1513 O O . GLY A 1 188 ? 2.482 -6.161 12.960 1.00 81.88 188 GLY A O 1
ATOM 1514 N N . TRP A 1 189 ? 2.192 -7.080 10.960 1.00 81.75 189 TRP A N 1
ATOM 1515 C CA . TRP A 1 189 ? 0.791 -7.446 11.184 1.00 81.75 189 TRP A CA 1
ATOM 1516 C C . TRP A 1 189 ? 0.681 -8.950 11.437 1.00 81.75 189 TRP A C 1
ATOM 1518 O O . TRP A 1 189 ? 1.648 -9.688 11.260 1.00 81.75 189 TRP A O 1
ATOM 1528 N N . LEU A 1 190 ? -0.514 -9.433 11.788 1.00 66.19 190 LEU A N 1
ATOM 1529 C CA . LEU A 1 190 ? -0.755 -10.873 11.864 1.00 66.19 190 LEU A CA 1
ATOM 1530 C C . LEU A 1 190 ? -0.488 -11.529 10.510 1.00 66.19 190 LEU A C 1
ATOM 1532 O O . LEU A 1 190 ? -1.286 -11.409 9.574 1.00 66.19 190 LEU A O 1
ATOM 1536 N N . GLU A 1 191 ? 0.628 -12.242 10.436 1.00 60.06 191 GLU A N 1
ATOM 1537 C CA . GLU A 1 191 ? 0.955 -13.098 9.309 1.00 60.06 191 GLU A CA 1
ATOM 1538 C C . GLU A 1 191 ? -0.081 -14.235 9.215 1.00 60.06 191 GLU A C 1
ATOM 1540 O O . GLU A 1 191 ? -0.588 -14.736 10.226 1.00 60.06 191 GLU A O 1
ATOM 1545 N N . LYS A 1 192 ? -0.466 -14.584 7.982 1.00 52.72 192 LYS A N 1
ATOM 1546 C CA . LYS A 1 192 ? -1.432 -15.656 7.693 1.00 52.72 192 LYS A CA 1
ATOM 1547 C C . LYS A 1 192 ? -0.843 -17.044 7.906 1.00 52.72 192 LYS A C 1
ATOM 1549 O O . LYS A 1 192 ? 0.321 -17.252 7.508 1.00 52.72 192 LYS A O 1
#

Foldseek 3Di:
DDDDDPVVVVVVVVVVVVVVVVVVVVVVVVVVVVVCVLFVCVQQADCVVPPPDDDDPPDDRDDGVVLVLVVQLQVLVQVVAFFAAPVVVVVCLVPAVQPVSVVSSVVSCVVDDDGPQVVQKDKDRWHWDDDDQWTWTKIKIFGRDDHPDPPWTWIKIKIKTKHWDADPDPVDGHTGIDIDIDRIDTTNTDDD

Secondary structure (DSSP, 8-state):
-PPPPHHHHHHHHHHHHHHHHHHHHHHHHHHHHHHHHH-GGGGTS--TT-SS----TT-PPPPPHHHHHHHHHHHHH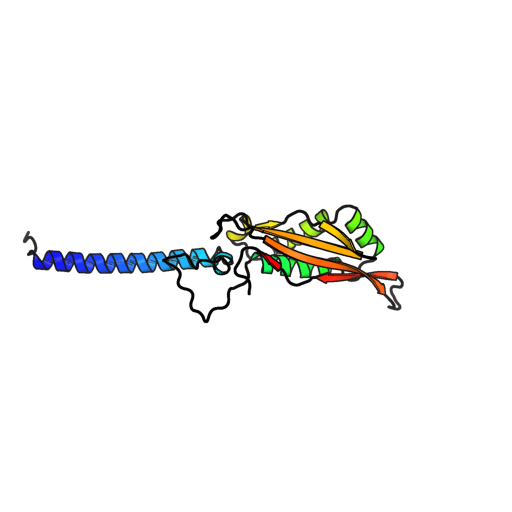HHHHTTSBHHHHHHHHHH-HHHHHHHHHHHHHHHSPP-GGGGGEEEPPPEEEEETTEEEEEEEEEE-S--S-TTS--EEEEEEEEEEEEE--TT--EEEEEEEEPPPEEESS---

pLDDT: mean 87.83, std 11.35, range [49.88, 97.44]